Protein AF-A0A964A9E4-F1 (afdb_monomer_lite)

Foldseek 3Di:
DDDVLVVVLVQQLVVLVVVPADSVQWDWDWAQFFPRWIKIKIARNPDDQQGRIAIWTQDPVGDTEAPRDDHHLLNVCVVVVCLPVPDDLVRSVRNCCCRYRSVRFAFDPDDWDWDQDPQSKIKIWGWTQDPPV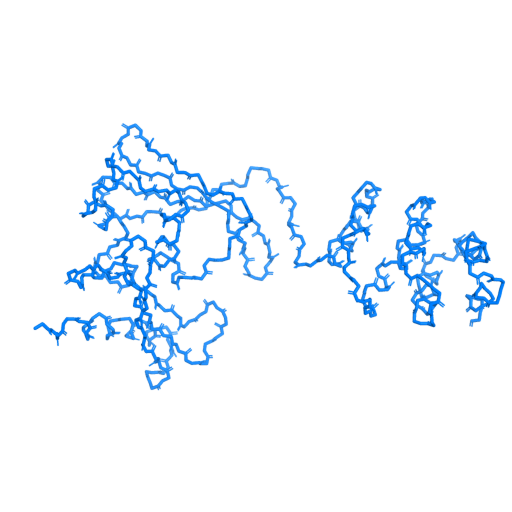RDTWIKIWIRHPDDHIDIDTDPPPPCPDRDAPALLSQLVVCLVVVDPVSNVVSLVRHDDDDDLSSLLSLLLQLQDPDPVSNLSSDVSNDQDPSNLVSNLVNCVVVVVSLVVSLVSCCVPPNNVSSVSSVD

Sequence (263 aa):
MGTDGGAHSQRLVASVVADGFDASTVETSEAPGPLDLRTLRAAARDAYPGTGVRTALLDASGVAYGTRVDRDLADLARARGWLQSPPAATDLLAAANVALFDGMLALAEDAPQLRQTSDGALELRFVRVAFPSGAREPMEVRIGTMGRAEVRKLPAEGPGEPTPIDATTGLMRALDGGQAAEIARALGSVPRPFGARELAAFARAAVLPNEDIATTALVTMGGSLEAISALREALDSAPARRGEVSGWVAELYGDAVAAALRG

Radius of gyration: 26.55 Å; chains: 1; bounding box: 69×33×71 Å

Structure (mmCIF, N/CA/C/O backbone):
data_AF-A0A964A9E4-F1
#
_entry.id   AF-A0A964A9E4-F1
#
loop_
_atom_site.group_PDB
_atom_site.id
_atom_site.type_symbol
_atom_site.label_atom_id
_atom_site.label_alt_id
_atom_site.label_comp_id
_atom_site.label_asym_id
_atom_site.label_entity_id
_atom_site.label_seq_id
_atom_site.pdbx_PDB_ins_code
_atom_site.Cartn_x
_atom_site.Cartn_y
_atom_site.Cartn_z
_atom_site.occupancy
_atom_site.B_iso_or_equiv
_atom_site.auth_seq_id
_atom_site.auth_comp_id
_atom_site.auth_asym_id
_atom_site.auth_atom_id
_atom_site.pdbx_PDB_model_num
ATOM 1 N N . MET A 1 1 ? -11.107 6.933 36.854 1.00 49.72 1 MET A N 1
ATOM 2 C CA . MET A 1 1 ? -10.951 6.769 35.393 1.00 49.72 1 MET A CA 1
ATOM 3 C C . MET A 1 1 ? -9.679 5.968 35.164 1.00 49.72 1 MET A C 1
ATOM 5 O O . MET A 1 1 ? -8.625 6.501 35.473 1.00 49.72 1 MET A O 1
ATOM 9 N N . GLY A 1 2 ? -9.757 4.700 34.742 1.00 50.59 2 GLY A N 1
ATOM 10 C CA . GLY A 1 2 ? -8.544 3.918 34.442 1.00 50.59 2 GLY A CA 1
ATOM 11 C C . GLY A 1 2 ? -8.623 2.403 34.653 1.00 50.59 2 GLY A C 1
ATOM 12 O O . GLY A 1 2 ? -7.757 1.866 35.331 1.00 50.59 2 GLY A O 1
ATOM 13 N N . THR A 1 3 ? -9.620 1.706 34.094 1.00 54.72 3 THR A N 1
ATOM 14 C CA . THR A 1 3 ? -9.655 0.223 34.134 1.00 54.72 3 THR A CA 1
ATOM 15 C C . THR A 1 3 ? -10.017 -0.447 32.806 1.00 54.72 3 THR A C 1
ATOM 17 O O . THR A 1 3 ? -9.550 -1.555 32.558 1.00 54.72 3 THR A O 1
ATOM 20 N N . ASP A 1 4 ? -10.754 0.212 31.907 1.00 64.62 4 ASP A N 1
ATOM 21 C CA . ASP A 1 4 ? -11.297 -0.479 30.720 1.00 64.62 4 ASP A CA 1
ATOM 22 C C . ASP A 1 4 ? -10.283 -0.667 29.582 1.00 64.62 4 ASP A C 1
ATOM 24 O O . ASP A 1 4 ? -10.371 -1.641 28.832 1.00 64.62 4 ASP A O 1
ATOM 28 N N . GLY A 1 5 ? -9.248 0.181 29.505 1.00 71.88 5 GLY A N 1
ATOM 29 C CA . GLY A 1 5 ? -8.166 0.023 28.521 1.00 71.88 5 GLY A CA 1
ATOM 30 C C . GLY A 1 5 ? -7.462 -1.336 28.628 1.00 71.88 5 GLY A C 1
ATOM 31 O O . GLY A 1 5 ? -7.129 -1.949 27.617 1.00 71.88 5 GLY A O 1
ATOM 32 N N . GLY A 1 6 ? -7.337 -1.880 29.846 1.00 86.31 6 GLY A N 1
ATOM 33 C CA . GLY A 1 6 ? -6.731 -3.194 30.070 1.00 86.31 6 GLY A CA 1
ATOM 34 C C . GLY A 1 6 ? -7.517 -4.342 29.429 1.00 86.31 6 GLY A C 1
ATOM 35 O O . GLY A 1 6 ? -6.917 -5.248 28.853 1.00 86.31 6 GLY A O 1
ATOM 36 N N . ALA A 1 7 ? -8.852 -4.290 29.465 1.00 90.75 7 ALA A N 1
ATOM 37 C CA . ALA A 1 7 ? -9.703 -5.353 28.929 1.00 90.75 7 ALA A CA 1
ATOM 38 C C . ALA A 1 7 ? -9.685 -5.408 27.392 1.00 90.75 7 ALA A C 1
ATOM 40 O O . ALA A 1 7 ? -9.791 -6.486 26.801 1.00 90.75 7 ALA A O 1
ATOM 41 N N . HIS A 1 8 ? -9.554 -4.257 26.726 1.00 92.38 8 HIS A N 1
ATOM 42 C CA . HIS A 1 8 ? -9.410 -4.200 25.270 1.00 92.38 8 HIS A CA 1
ATOM 43 C C . HIS A 1 8 ? -8.028 -4.686 24.826 1.00 92.38 8 HIS A C 1
ATOM 45 O O . HIS A 1 8 ? -7.938 -5.516 23.919 1.00 92.38 8 HIS A O 1
ATOM 51 N N . SER A 1 9 ? -6.968 -4.269 25.524 1.00 91.44 9 SER A N 1
ATOM 52 C CA . SER A 1 9 ? -5.600 -4.738 25.273 1.00 91.44 9 SER A CA 1
ATOM 53 C C . SER A 1 9 ? -5.479 -6.253 25.427 1.00 91.44 9 SER A C 1
ATOM 55 O O . SER A 1 9 ? -4.958 -6.919 24.536 1.00 91.44 9 SER A O 1
ATOM 57 N N . GLN A 1 10 ? -6.040 -6.824 26.498 1.00 93.56 10 GLN A N 1
ATOM 58 C CA . GLN A 1 10 ? -6.043 -8.274 26.718 1.00 93.56 10 GLN A CA 1
ATOM 59 C C . GLN A 1 10 ? -6.753 -9.043 25.600 1.00 93.56 10 GLN A C 1
ATOM 61 O O . GLN A 1 10 ? -6.287 -10.110 25.209 1.00 93.56 10 GLN A O 1
ATOM 66 N N . ARG A 1 11 ? -7.848 -8.507 25.047 1.00 94.25 11 ARG A N 1
ATOM 67 C CA . ARG A 1 11 ? -8.553 -9.136 23.920 1.00 94.25 11 ARG A CA 1
ATOM 68 C C . ARG A 1 11 ? -7.734 -9.128 22.635 1.00 94.25 11 ARG A C 1
ATOM 70 O O . ARG A 1 11 ? -7.686 -10.148 21.951 1.00 94.25 11 ARG A O 1
ATOM 77 N N . LEU A 1 12 ? -7.060 -8.021 22.321 1.00 93.94 12 LEU A N 1
ATOM 78 C CA . LEU A 1 12 ? -6.175 -7.978 21.155 1.00 93.94 12 LEU A CA 1
ATOM 79 C C . LEU A 1 12 ? -4.990 -8.934 21.319 1.00 93.94 12 LEU A C 1
ATOM 81 O O . LEU A 1 12 ? -4.696 -9.684 20.392 1.00 93.94 12 LEU A O 1
ATOM 85 N N . VAL A 1 13 ? -4.371 -8.972 22.504 1.00 95.56 13 VAL A N 1
ATOM 86 C CA . VAL A 1 13 ? -3.307 -9.939 22.824 1.00 95.56 13 VAL A CA 1
ATOM 87 C C . VAL A 1 13 ? -3.815 -11.369 22.660 1.00 95.56 13 VAL A C 1
ATOM 89 O O . VAL A 1 13 ? -3.185 -12.157 21.963 1.00 95.56 13 VAL A O 1
ATOM 92 N N . ALA A 1 14 ? -4.981 -11.696 23.223 1.00 95.38 14 ALA A N 1
ATOM 93 C CA . ALA A 1 14 ? -5.581 -13.019 23.083 1.00 95.38 14 ALA A CA 1
ATOM 94 C C . ALA A 1 14 ? -5.840 -13.385 21.612 1.00 95.38 14 ALA A C 1
ATOM 96 O O . ALA A 1 14 ? -5.638 -14.536 21.235 1.00 95.38 14 ALA A O 1
ATOM 97 N N . SER A 1 15 ? -6.225 -12.421 20.766 1.00 93.44 15 SER A N 1
ATOM 98 C CA . SER A 1 15 ? -6.371 -12.667 19.329 1.00 93.44 15 SER A CA 1
ATOM 99 C C . SER A 1 15 ? -5.033 -12.951 18.650 1.00 93.44 15 SER A C 1
ATOM 101 O O . SER A 1 15 ? -4.994 -13.858 17.831 1.00 93.44 15 SER A O 1
ATOM 103 N N . VAL A 1 16 ? -3.962 -12.214 18.971 1.00 94.00 16 VAL A N 1
ATOM 104 C CA . VAL A 1 16 ? -2.618 -12.479 18.421 1.00 94.00 16 VAL A CA 1
ATOM 105 C C . VAL A 1 16 ? -2.126 -13.861 18.864 1.00 94.00 16 VAL A C 1
ATOM 107 O O . VAL A 1 16 ? -1.619 -14.629 18.055 1.00 94.00 16 VAL A O 1
ATOM 110 N N . VAL A 1 17 ? -2.342 -14.227 20.128 1.00 95.56 17 VAL A N 1
ATOM 111 C CA . VAL A 1 17 ? -1.983 -15.552 20.659 1.00 95.56 17 VAL A CA 1
ATOM 112 C C . VAL A 1 17 ? -2.781 -16.668 19.983 1.00 95.56 17 VAL A C 1
ATOM 114 O O . VAL A 1 17 ? -2.223 -17.713 19.653 1.00 95.56 17 VAL A O 1
ATOM 117 N N . ALA A 1 18 ? -4.070 -16.446 19.711 1.00 94.38 18 ALA A N 1
ATOM 118 C CA . ALA A 1 18 ? -4.905 -17.402 18.984 1.00 94.38 18 ALA A CA 1
ATOM 119 C C . ALA A 1 18 ? -4.414 -17.664 17.547 1.00 94.38 18 ALA A C 1
ATOM 121 O O . ALA A 1 18 ? -4.704 -18.725 16.997 1.00 94.38 18 ALA A O 1
ATOM 122 N N . ASP A 1 19 ? -3.641 -16.743 16.961 1.00 92.19 19 ASP A N 1
ATOM 123 C CA . ASP A 1 19 ? -2.992 -16.922 15.657 1.00 92.19 19 ASP A CA 1
ATOM 124 C C . ASP A 1 19 ? -1.655 -17.694 15.743 1.00 92.19 19 ASP A C 1
ATOM 126 O O . ASP A 1 19 ? -0.969 -17.851 14.734 1.00 92.19 19 ASP A O 1
ATOM 130 N N . GLY A 1 20 ? -1.284 -18.198 16.928 1.00 94.69 20 GLY A N 1
ATOM 131 C CA . GLY A 1 20 ? -0.126 -19.073 17.145 1.00 94.69 20 GLY A CA 1
ATOM 132 C C . GLY A 1 20 ? 1.129 -18.382 17.685 1.00 94.69 20 GLY A C 1
ATOM 133 O O . GLY A 1 20 ? 2.179 -19.016 17.764 1.00 94.69 20 GLY A O 1
ATOM 134 N N . PHE A 1 21 ? 1.042 -17.105 18.062 1.00 95.62 21 PHE A N 1
ATOM 135 C CA . PHE A 1 21 ? 2.164 -16.366 18.646 1.00 95.62 21 PHE A CA 1
ATOM 136 C C . PHE A 1 21 ? 2.261 -16.580 20.164 1.00 95.62 21 PHE A C 1
ATOM 138 O O . PHE A 1 21 ? 1.254 -16.717 20.859 1.00 95.62 21 PHE A O 1
ATOM 145 N N . ASP A 1 22 ? 3.483 -16.569 20.697 1.00 94.88 22 ASP A N 1
ATOM 146 C CA . ASP A 1 22 ? 3.724 -16.663 22.139 1.00 94.88 22 ASP A CA 1
ATOM 147 C C . ASP A 1 22 ? 3.302 -15.357 22.830 1.00 94.88 22 ASP A C 1
ATOM 149 O O . ASP A 1 22 ? 3.764 -14.274 22.464 1.00 94.88 22 ASP A O 1
ATOM 153 N N . ALA A 1 23 ? 2.451 -15.456 23.855 1.00 95.06 23 ALA A N 1
ATOM 154 C CA . ALA A 1 23 ? 1.950 -14.313 24.619 1.00 95.06 23 ALA A CA 1
ATOM 155 C C . ALA A 1 23 ? 3.068 -13.427 25.193 1.00 95.06 23 ALA A C 1
ATOM 157 O O . ALA A 1 23 ? 2.904 -12.212 25.267 1.00 95.06 23 ALA A O 1
ATOM 158 N N . SER A 1 24 ? 4.211 -14.013 25.563 1.00 95.50 24 SER A N 1
ATOM 159 C CA . SER A 1 24 ? 5.371 -13.284 26.094 1.00 95.50 24 SER A CA 1
ATOM 160 C C . SER A 1 24 ? 6.070 -12.397 25.056 1.00 95.50 24 SER A C 1
ATOM 162 O O . SER A 1 24 ? 6.842 -11.512 25.424 1.00 95.50 24 SER A O 1
ATOM 164 N N . THR A 1 25 ? 5.779 -12.605 23.769 1.00 96.06 25 THR A N 1
ATOM 165 C CA . THR A 1 25 ? 6.337 -11.834 22.646 1.00 96.06 25 THR A CA 1
ATOM 166 C C . THR A 1 25 ? 5.395 -10.743 22.140 1.00 96.06 25 THR A C 1
ATOM 168 O O . THR A 1 25 ? 5.781 -9.970 21.260 1.00 96.06 25 THR A O 1
ATOM 171 N N . VAL A 1 26 ? 4.165 -10.674 22.663 1.00 96.69 26 VAL A N 1
ATOM 172 C CA . VAL A 1 26 ? 3.155 -9.705 22.227 1.00 96.69 26 VAL A CA 1
ATOM 173 C C . VAL A 1 26 ? 3.259 -8.429 23.051 1.00 96.69 26 VAL A C 1
ATOM 175 O O . VAL A 1 26 ? 3.082 -8.431 24.267 1.00 96.69 26 VAL A O 1
ATOM 178 N N . GLU A 1 27 ? 3.487 -7.316 22.368 1.00 96.75 27 GLU A N 1
ATOM 179 C CA . GLU A 1 27 ? 3.528 -5.982 22.954 1.00 96.75 27 GLU A CA 1
ATOM 180 C C . GLU A 1 27 ? 2.256 -5.212 22.612 1.00 96.75 27 GLU A C 1
ATOM 182 O O . GLU A 1 27 ? 1.728 -5.318 21.502 1.00 96.75 27 GLU A O 1
ATOM 187 N N . THR A 1 28 ? 1.773 -4.404 23.557 1.00 96.75 28 THR A N 1
ATOM 188 C CA . THR A 1 28 ? 0.636 -3.507 23.334 1.00 96.75 28 THR A CA 1
ATOM 189 C C . THR A 1 28 ? 1.062 -2.054 23.382 1.00 96.75 28 THR A C 1
ATOM 191 O O . THR A 1 28 ? 1.823 -1.662 24.267 1.00 96.75 28 THR A O 1
ATOM 194 N N . SER A 1 29 ? 0.520 -1.237 22.489 1.00 96.62 29 SER A N 1
ATOM 195 C CA . SER A 1 29 ? 0.735 0.207 22.488 1.00 96.62 29 SER A CA 1
ATOM 196 C C . SER A 1 29 ? -0.537 0.967 22.133 1.00 96.62 29 SER A C 1
ATOM 198 O O . SER A 1 29 ? -1.411 0.463 21.427 1.00 96.62 29 SER A O 1
ATOM 200 N N . GLU A 1 30 ? -0.630 2.196 22.635 1.00 96.81 30 GLU A N 1
ATOM 201 C CA . GLU A 1 30 ? -1.658 3.163 22.259 1.00 96.81 30 GLU A CA 1
ATOM 202 C C . GLU A 1 30 ? -1.001 4.396 21.637 1.00 96.81 30 GLU A C 1
ATOM 204 O O . GLU A 1 30 ? 0.024 4.874 22.126 1.00 96.81 30 GLU A O 1
ATOM 209 N N . ALA A 1 31 ? -1.594 4.927 20.571 1.00 97.12 31 ALA A N 1
ATOM 210 C CA . ALA A 1 31 ? -1.117 6.125 19.884 1.00 97.12 31 ALA A CA 1
ATOM 211 C C . ALA A 1 31 ? -2.292 6.975 19.371 1.00 97.12 31 ALA A C 1
ATOM 213 O O . ALA A 1 31 ? -3.404 6.456 19.249 1.00 97.12 31 ALA A O 1
ATOM 214 N N . PRO A 1 32 ? -2.088 8.264 19.044 1.00 98.06 32 PRO A N 1
ATOM 215 C CA . PRO A 1 32 ? -3.070 9.035 18.285 1.00 98.06 32 PRO A CA 1
ATOM 216 C C . PRO A 1 32 ? -3.442 8.331 16.970 1.00 98.06 32 PRO A C 1
ATOM 218 O O . PRO A 1 32 ? -2.584 7.764 16.294 1.00 98.06 32 PRO A O 1
ATOM 221 N N . GLY A 1 33 ? -4.727 8.353 16.629 1.00 97.06 33 GLY A N 1
ATOM 222 C CA . GLY A 1 33 ? -5.302 7.744 15.434 1.00 97.06 33 GLY A CA 1
ATOM 223 C C . GLY A 1 33 ? -6.084 8.755 14.582 1.00 97.06 33 GLY A C 1
ATOM 224 O O . GLY A 1 33 ? -6.102 9.949 14.885 1.00 97.06 33 GLY A O 1
ATOM 225 N N . PRO A 1 34 ? -6.723 8.298 13.494 1.00 97.25 34 PRO A N 1
ATOM 226 C CA . PRO A 1 34 ? -7.517 9.157 12.617 1.00 97.25 34 PRO A CA 1
ATOM 227 C C . PRO A 1 34 ? -8.790 9.661 13.311 1.00 97.25 34 PRO A C 1
ATOM 229 O O . PRO A 1 34 ? -9.295 9.015 14.226 1.00 97.25 34 PRO A O 1
ATOM 232 N N . LEU A 1 35 ? -9.355 10.773 12.827 1.00 97.25 35 LEU A N 1
ATOM 233 C CA . LEU A 1 35 ? -10.682 11.273 13.232 1.00 97.25 35 LEU A CA 1
ATOM 234 C C . LEU A 1 35 ? -10.838 11.495 14.750 1.00 97.25 35 LEU A C 1
ATOM 236 O O . LEU A 1 35 ? -11.887 11.183 15.325 1.00 97.25 35 LEU A O 1
ATOM 240 N N . ASP A 1 36 ? -9.786 12.025 15.383 1.00 97.12 36 ASP A N 1
ATOM 241 C CA . ASP A 1 36 ? -9.676 12.271 16.831 1.00 97.12 36 ASP A CA 1
ATOM 242 C C . ASP A 1 36 ? -9.846 11.010 17.695 1.00 97.12 36 ASP A C 1
ATOM 244 O O . ASP A 1 36 ? -10.316 11.063 18.834 1.00 97.12 36 ASP A O 1
ATOM 248 N N . LEU A 1 37 ? -9.487 9.850 17.144 1.00 97.88 37 LEU A N 1
ATOM 249 C CA . LEU A 1 37 ? -9.477 8.572 17.848 1.00 97.88 37 LEU A CA 1
ATOM 250 C C . LEU A 1 37 ? -8.067 8.262 18.351 1.00 97.88 37 LEU A C 1
ATOM 252 O O . LEU A 1 37 ? -7.086 8.911 17.989 1.00 97.88 37 LEU A O 1
ATOM 256 N N . ARG A 1 38 ? -7.951 7.225 19.174 1.00 97.75 38 ARG A N 1
ATOM 257 C CA . ARG A 1 38 ? -6.669 6.578 19.469 1.00 97.75 38 ARG A CA 1
ATOM 258 C C . ARG A 1 38 ? -6.621 5.219 18.787 1.00 97.75 38 ARG A C 1
ATOM 260 O O . ARG A 1 38 ? -7.649 4.571 18.627 1.00 97.75 38 ARG A O 1
ATOM 267 N N . THR A 1 39 ? -5.436 4.770 18.417 1.00 98.00 39 THR A N 1
ATOM 268 C CA . THR A 1 39 ? -5.193 3.418 17.918 1.00 98.00 39 THR A CA 1
ATOM 269 C C . THR A 1 39 ? -4.619 2.585 19.048 1.00 98.00 39 THR A C 1
ATOM 271 O O . THR A 1 39 ? -3.564 2.924 19.580 1.00 98.00 39 THR A O 1
ATOM 274 N N . LEU A 1 40 ? -5.293 1.493 19.390 1.00 97.50 40 LEU A N 1
ATOM 275 C CA . LEU A 1 40 ? -4.761 0.438 20.240 1.00 97.50 40 LEU A CA 1
ATOM 276 C C . LEU A 1 40 ? -4.193 -0.664 19.345 1.00 97.50 40 LEU A C 1
ATOM 278 O O . LEU A 1 40 ? -4.875 -1.144 18.439 1.00 97.50 40 LEU A O 1
ATOM 282 N N . ARG A 1 41 ? -2.951 -1.070 19.594 1.00 97.19 41 ARG A N 1
ATOM 283 C CA . ARG A 1 41 ? -2.234 -2.082 18.816 1.00 97.19 41 ARG A CA 1
ATOM 284 C C . ARG A 1 41 ? -1.721 -3.180 19.734 1.00 97.19 41 ARG A C 1
ATOM 286 O O . ARG A 1 41 ? -1.155 -2.876 20.776 1.00 97.19 41 ARG A O 1
ATOM 293 N N . ALA A 1 42 ? -1.863 -4.431 19.310 1.00 97.38 42 ALA A N 1
ATOM 294 C CA . ALA A 1 42 ? -1.115 -5.572 19.829 1.00 97.38 42 ALA A CA 1
ATOM 295 C C . ALA A 1 42 ? -0.257 -6.151 18.697 1.00 97.38 42 ALA A C 1
ATOM 297 O O . ALA A 1 42 ? -0.767 -6.372 17.598 1.00 97.38 42 ALA A O 1
ATOM 298 N N . ALA A 1 43 ? 1.035 -6.365 18.933 1.00 96.81 43 ALA A N 1
ATOM 299 C CA . ALA A 1 43 ? 1.964 -6.861 17.922 1.00 96.81 43 ALA A CA 1
ATOM 300 C C . ALA A 1 43 ? 2.955 -7.867 18.516 1.00 96.81 43 ALA A C 1
ATOM 302 O O . ALA A 1 43 ? 3.581 -7.580 19.533 1.00 96.81 43 ALA A O 1
ATOM 303 N N . ALA A 1 44 ? 3.117 -9.023 17.875 1.00 97.25 44 ALA A N 1
ATOM 304 C CA . ALA A 1 44 ? 4.180 -9.967 18.207 1.00 97.25 44 ALA A CA 1
ATOM 305 C C . ALA A 1 44 ? 5.522 -9.475 17.638 1.00 97.25 44 ALA A C 1
ATOM 307 O O . ALA A 1 44 ? 5.610 -9.148 16.452 1.00 97.25 44 ALA A O 1
ATOM 308 N N . ARG A 1 45 ? 6.563 -9.418 18.481 1.00 93.12 45 ARG A N 1
ATOM 309 C CA . ARG A 1 45 ? 7.875 -8.827 18.150 1.00 93.12 45 ARG A CA 1
ATOM 310 C C . ARG A 1 45 ? 8.535 -9.449 16.913 1.00 93.12 45 ARG A C 1
ATOM 312 O O . ARG A 1 45 ? 9.124 -8.727 16.116 1.00 93.12 45 ARG A O 1
ATOM 319 N N . ASP A 1 46 ? 8.378 -10.759 16.740 1.00 88.56 46 ASP A N 1
ATOM 320 C CA . ASP A 1 46 ? 9.045 -11.540 15.691 1.00 88.56 46 ASP A CA 1
ATOM 321 C C . ASP A 1 46 ? 8.095 -11.947 14.549 1.00 88.56 46 ASP A C 1
ATOM 323 O O . ASP A 1 46 ? 8.362 -12.889 13.800 1.00 88.56 46 ASP A O 1
ATOM 327 N N . ALA A 1 47 ? 6.952 -11.268 14.413 1.00 89.06 47 ALA A N 1
ATOM 328 C CA . ALA A 1 47 ? 5.998 -11.577 13.357 1.00 89.06 47 ALA A CA 1
ATOM 329 C C . ALA A 1 47 ? 6.529 -11.205 11.967 1.00 89.06 47 ALA A C 1
ATOM 331 O O . ALA A 1 47 ? 7.087 -10.128 11.749 1.00 89.06 47 ALA A O 1
ATOM 332 N N . TYR A 1 48 ? 6.288 -12.084 10.992 1.00 84.38 48 TYR A N 1
ATOM 333 C CA . TYR A 1 48 ? 6.558 -11.786 9.589 1.00 84.38 48 TYR A CA 1
ATOM 334 C C . TYR A 1 48 ? 5.703 -10.588 9.127 1.00 84.38 48 TYR A C 1
ATOM 336 O O . TYR A 1 48 ? 4.543 -10.486 9.551 1.00 84.38 48 TYR A O 1
ATOM 344 N N . PRO A 1 49 ? 6.206 -9.697 8.247 1.00 79.44 49 PRO A N 1
ATOM 345 C CA . PRO A 1 49 ? 5.427 -8.578 7.722 1.00 79.44 49 PRO A CA 1
ATOM 346 C C . PRO A 1 49 ? 4.042 -9.001 7.213 1.00 79.44 49 PRO A C 1
ATOM 348 O O . PRO A 1 49 ? 3.909 -9.928 6.419 1.00 79.44 49 PRO A O 1
ATOM 351 N N . GLY A 1 50 ? 2.996 -8.320 7.684 1.00 80.62 50 GLY A N 1
ATOM 352 C CA . GLY A 1 50 ? 1.605 -8.669 7.365 1.00 80.62 50 GLY A CA 1
ATOM 353 C C . GLY A 1 50 ? 0.964 -9.696 8.307 1.00 80.62 50 GLY A C 1
ATOM 354 O O . GLY A 1 50 ? -0.200 -10.037 8.117 1.00 80.62 50 GLY A O 1
ATOM 355 N N . THR A 1 51 ? 1.681 -10.174 9.329 1.00 88.12 51 THR A N 1
ATOM 356 C CA . THR A 1 51 ? 1.173 -11.127 10.332 1.00 88.12 51 THR A CA 1
ATOM 357 C C . THR A 1 51 ? 1.383 -10.613 11.758 1.00 88.12 51 THR A C 1
ATOM 359 O O . THR A 1 51 ? 2.099 -9.638 11.969 1.00 88.12 51 THR A O 1
ATOM 362 N N . GLY A 1 52 ? 0.726 -11.245 12.739 1.00 93.62 52 GLY A N 1
ATOM 363 C CA . GLY A 1 52 ? 0.977 -11.018 14.170 1.00 93.62 52 GLY A CA 1
ATOM 364 C C . GLY A 1 52 ? 0.687 -9.608 14.689 1.00 93.62 52 GLY A C 1
ATOM 365 O O . GLY A 1 52 ? 1.167 -9.253 15.760 1.00 93.62 52 GLY A O 1
ATOM 366 N N . VAL A 1 53 ? -0.088 -8.806 13.954 1.00 96.19 53 VAL A N 1
ATOM 367 C CA . VAL A 1 53 ? -0.533 -7.470 14.367 1.00 96.19 53 VAL A CA 1
ATOM 368 C C . VAL A 1 53 ? -2.052 -7.445 14.410 1.00 96.19 53 VAL A C 1
ATOM 370 O O . VAL A 1 53 ? -2.705 -7.892 13.471 1.00 96.19 53 VAL A O 1
ATOM 373 N N . ARG A 1 54 ? -2.608 -6.900 15.491 1.00 97.06 54 ARG A N 1
ATOM 374 C CA . ARG A 1 54 ? -4.034 -6.601 15.635 1.00 97.06 54 ARG A CA 1
ATOM 375 C C . ARG A 1 54 ? -4.208 -5.168 16.086 1.00 97.06 54 ARG A C 1
ATOM 377 O O . ARG A 1 54 ? -3.455 -4.702 16.946 1.00 97.06 54 ARG A O 1
ATOM 384 N N . THR A 1 55 ? -5.196 -4.475 15.536 1.00 97.75 55 THR A N 1
ATOM 385 C CA . THR A 1 55 ? -5.503 -3.112 15.974 1.00 97.75 55 THR A CA 1
ATOM 386 C C . THR A 1 55 ? -6.989 -2.892 16.223 1.00 97.75 55 THR A C 1
ATOM 388 O O . THR A 1 55 ? -7.855 -3.654 15.793 1.00 97.75 55 THR A O 1
ATOM 391 N N . ALA A 1 56 ? -7.275 -1.851 16.995 1.00 98.06 56 ALA A N 1
ATOM 392 C CA . ALA A 1 56 ? -8.607 -1.319 17.210 1.00 98.06 56 ALA A CA 1
ATOM 393 C C . ALA A 1 56 ? -8.529 0.205 17.341 1.00 98.06 56 ALA A C 1
ATOM 395 O O . ALA A 1 56 ? -7.512 0.758 17.767 1.00 98.06 56 ALA A O 1
ATOM 396 N N . LEU A 1 57 ? -9.621 0.885 17.010 1.00 98.31 57 LEU A N 1
ATOM 397 C CA . LEU A 1 57 ? -9.803 2.304 17.297 1.00 98.31 57 LEU A CA 1
ATOM 398 C C . LEU A 1 57 ? -10.462 2.464 18.665 1.00 98.31 57 LEU A C 1
ATOM 400 O O . LEU A 1 57 ? -11.413 1.753 18.966 1.00 98.31 57 LEU A O 1
ATOM 404 N N . LEU A 1 58 ? -9.992 3.410 19.471 1.00 97.62 58 LEU A N 1
ATOM 405 C CA . LEU A 1 58 ? -10.588 3.810 20.741 1.00 97.62 58 LEU A CA 1
ATOM 406 C C . LEU A 1 58 ? -11.166 5.218 20.610 1.00 97.62 58 LEU A C 1
ATOM 408 O O . LEU A 1 58 ? -10.461 6.142 20.195 1.00 97.62 58 LEU A O 1
ATOM 412 N N . ASP A 1 59 ? -12.419 5.403 21.015 1.00 96.94 59 ASP A N 1
ATOM 413 C CA . ASP A 1 59 ? -12.987 6.744 21.148 1.00 96.94 59 ASP A CA 1
ATOM 414 C C . ASP A 1 59 ? -12.586 7.425 22.475 1.00 96.94 59 ASP A C 1
ATOM 416 O O . ASP A 1 59 ? -11.873 6.867 23.321 1.00 96.94 59 ASP A O 1
ATOM 420 N N . ALA A 1 60 ? -13.037 8.669 22.661 1.00 94.94 60 ALA A N 1
ATOM 421 C CA . ALA A 1 60 ? -12.765 9.455 23.866 1.00 94.94 60 ALA A CA 1
ATOM 422 C C . ALA A 1 60 ? -13.361 8.836 25.146 1.00 94.94 60 ALA A C 1
ATOM 424 O O . ALA A 1 60 ? -12.861 9.098 26.238 1.00 94.94 60 ALA A O 1
ATOM 425 N N . SER A 1 61 ? -14.401 8.003 25.021 1.00 94.31 61 SER A N 1
ATOM 426 C CA . SER A 1 61 ? -15.001 7.268 26.141 1.00 94.31 61 SER A CA 1
ATOM 427 C C . SER A 1 61 ? -14.297 5.939 26.437 1.00 94.31 61 SER A C 1
ATOM 429 O O . SER A 1 61 ? -14.589 5.307 27.449 1.00 94.31 61 SER A O 1
ATOM 431 N N . GLY A 1 62 ? -13.336 5.541 25.596 1.00 94.31 62 GLY A N 1
ATOM 432 C CA . GLY A 1 62 ? -12.564 4.310 25.739 1.00 94.31 62 GLY A CA 1
ATOM 433 C C . GLY A 1 62 ? -13.195 3.089 25.071 1.00 94.31 62 GLY A C 1
ATOM 434 O O . GLY A 1 62 ? -12.673 1.992 25.240 1.00 94.31 62 GLY A O 1
ATOM 435 N N . VAL A 1 63 ? -14.276 3.253 24.302 1.00 96.12 63 VAL A N 1
ATOM 436 C CA . VAL A 1 63 ? -14.894 2.141 23.569 1.00 96.12 63 VAL A CA 1
ATOM 437 C C . VAL A 1 63 ? -14.017 1.759 22.380 1.00 96.12 63 VAL A C 1
ATOM 439 O O . VAL A 1 63 ? -13.595 2.630 21.618 1.00 96.12 63 VAL A O 1
ATOM 442 N N . ALA A 1 64 ? -13.775 0.456 22.218 1.00 97.06 64 ALA A N 1
ATOM 443 C CA . ALA A 1 64 ? -12.985 -0.101 21.126 1.00 97.06 64 ALA A CA 1
ATOM 444 C C . ALA A 1 64 ? -13.828 -0.532 19.917 1.00 97.06 64 ALA A C 1
ATOM 446 O O . ALA A 1 64 ? -14.868 -1.172 20.085 1.00 97.06 64 ALA A O 1
ATOM 447 N N . TYR A 1 65 ? -13.317 -0.261 18.714 1.00 98.19 65 TYR A N 1
ATOM 448 C CA . TYR A 1 65 ? -13.925 -0.598 17.428 1.00 98.19 65 TYR A CA 1
ATOM 449 C C . TYR A 1 65 ? -12.911 -1.301 16.511 1.00 98.19 65 TYR A C 1
ATOM 451 O O . TYR A 1 65 ? -11.820 -0.780 16.273 1.00 98.19 65 TYR A O 1
ATOM 459 N N . GLY A 1 66 ? -13.257 -2.473 15.981 1.00 96.81 66 GLY A N 1
ATOM 460 C CA . GLY A 1 66 ? -12.397 -3.269 15.102 1.00 96.81 66 GLY A CA 1
ATOM 461 C C . GLY A 1 66 ? -12.88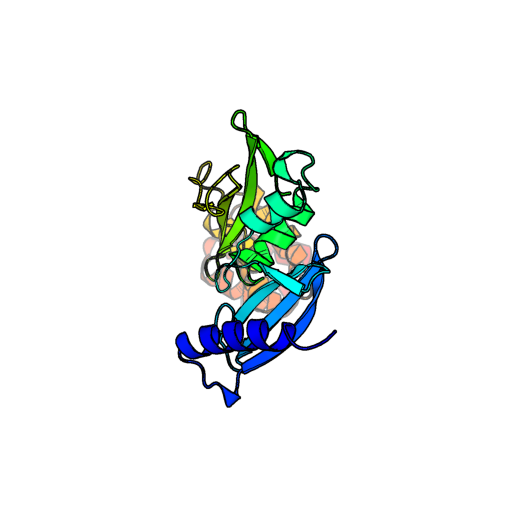1 -4.712 14.940 1.00 96.81 66 GLY A C 1
ATOM 462 O O . GLY A 1 66 ? -13.763 -5.172 15.657 1.00 96.81 66 GLY A O 1
ATOM 463 N N . THR A 1 67 ? -12.290 -5.462 14.009 1.00 94.69 67 THR A N 1
ATOM 464 C CA . THR A 1 67 ? -12.744 -6.834 13.674 1.00 94.69 67 THR A CA 1
ATOM 465 C C . THR A 1 67 ? -12.583 -7.861 14.801 1.00 94.69 67 THR A C 1
ATOM 467 O O . THR A 1 67 ? -13.219 -8.915 14.763 1.00 94.69 67 THR A O 1
ATOM 470 N N . ARG A 1 68 ? -11.736 -7.578 15.800 1.00 92.00 68 ARG A N 1
ATOM 471 C CA . ARG A 1 68 ? -11.421 -8.475 16.929 1.00 92.00 68 ARG A CA 1
ATOM 472 C C . ARG A 1 68 ? -11.955 -7.992 18.279 1.00 92.00 68 ARG A C 1
ATOM 474 O O . ARG A 1 68 ? -11.579 -8.531 19.317 1.00 92.00 68 ARG A O 1
ATOM 481 N N . VAL A 1 69 ? -12.812 -6.976 18.275 1.00 92.56 69 VAL A N 1
ATOM 482 C CA . VAL A 1 69 ? -13.493 -6.458 19.471 1.00 92.56 69 VAL A CA 1
ATOM 483 C C . VAL A 1 69 ? -15.011 -6.471 19.253 1.00 92.56 69 VAL A C 1
ATOM 485 O O . VAL A 1 69 ? -15.488 -6.908 18.207 1.00 92.56 69 VAL A O 1
ATOM 488 N N . ASP A 1 70 ? -15.788 -6.063 20.260 1.00 91.44 70 ASP A N 1
ATOM 489 C CA . ASP A 1 70 ? -17.248 -6.257 20.239 1.00 91.44 70 ASP A CA 1
ATOM 490 C C . ASP A 1 70 ? -17.963 -5.365 19.217 1.00 91.44 70 ASP A C 1
ATOM 492 O O . ASP A 1 70 ? -19.007 -5.753 18.690 1.00 91.44 70 ASP A O 1
ATOM 496 N N . ARG A 1 71 ? -17.412 -4.174 18.960 1.00 97.00 71 ARG A N 1
ATOM 497 C CA . ARG A 1 71 ? -17.957 -3.182 18.030 1.00 97.00 71 ARG A CA 1
ATOM 498 C C . ARG A 1 71 ? -17.062 -3.037 16.814 1.00 97.00 71 ARG A C 1
ATOM 500 O O . ARG A 1 71 ? -15.849 -3.187 16.921 1.00 97.00 71 ARG A O 1
ATOM 507 N N . ASP A 1 72 ? -17.635 -2.703 15.672 1.00 97.56 72 ASP A N 1
ATOM 508 C CA . ASP A 1 72 ? -16.890 -2.553 14.423 1.00 97.56 72 ASP A CA 1
ATOM 509 C C . ASP A 1 72 ? -16.889 -1.109 13.887 1.00 97.56 72 ASP A C 1
ATOM 511 O O . ASP A 1 72 ? -17.316 -0.161 14.550 1.00 97.56 72 ASP A O 1
ATOM 515 N N . LEU A 1 73 ? -16.382 -0.921 12.666 1.00 98.31 73 LEU A N 1
ATOM 516 C CA . LEU A 1 73 ? -16.359 0.389 12.016 1.00 98.31 73 LEU A CA 1
ATOM 517 C C . LEU A 1 73 ? -17.770 0.960 11.766 1.00 98.31 73 LEU A C 1
ATOM 519 O O . LEU A 1 73 ? -17.939 2.179 11.784 1.00 98.31 73 LEU A O 1
ATOM 523 N N . ALA A 1 74 ? -18.783 0.116 11.545 1.00 98.38 74 ALA A N 1
ATOM 524 C CA . ALA A 1 74 ? -20.155 0.570 11.341 1.00 98.38 74 ALA A CA 1
ATOM 525 C C . ALA A 1 74 ? -20.786 1.068 12.645 1.00 98.38 74 ALA A C 1
ATOM 527 O O . ALA A 1 74 ? -21.493 2.079 12.645 1.00 98.38 74 ALA A O 1
ATOM 528 N N . ASP A 1 75 ? -20.487 0.424 13.773 1.00 98.50 75 ASP A N 1
ATOM 529 C CA . ASP A 1 75 ? -20.863 0.931 15.095 1.00 98.50 75 ASP A CA 1
ATOM 530 C C . ASP A 1 75 ? -20.255 2.308 15.368 1.00 98.50 75 ASP A C 1
ATOM 532 O O . ASP A 1 75 ? -20.961 3.217 15.812 1.00 98.50 75 ASP A O 1
ATOM 536 N N . LEU A 1 76 ? -18.971 2.489 15.041 1.00 98.44 76 LEU A N 1
ATOM 537 C CA . LEU A 1 76 ? -18.289 3.776 15.169 1.00 98.44 76 LEU A CA 1
ATOM 538 C C . LEU A 1 76 ? -18.930 4.848 14.280 1.00 98.44 76 LEU A C 1
ATOM 540 O O . LEU A 1 76 ? -19.233 5.945 14.751 1.00 98.44 76 LEU A O 1
ATOM 544 N N . ALA A 1 77 ? -19.178 4.529 13.008 1.00 98.31 77 ALA A N 1
ATOM 545 C CA . ALA A 1 77 ? -19.786 5.454 12.058 1.00 98.31 77 ALA A CA 1
ATOM 546 C C . ALA A 1 77 ? -21.172 5.927 12.518 1.00 98.31 77 ALA A C 1
ATOM 548 O O . ALA A 1 77 ? -21.496 7.111 12.399 1.00 98.31 77 ALA A O 1
ATOM 549 N N . ARG A 1 78 ? -21.975 5.027 13.098 1.00 98.25 78 ARG A N 1
ATOM 550 C CA . ARG A 1 78 ? -23.281 5.364 13.681 1.00 98.25 78 ARG A CA 1
ATOM 551 C C . ARG A 1 78 ? -23.140 6.220 14.934 1.00 98.25 78 ARG A C 1
ATOM 553 O O . ARG A 1 78 ? -23.809 7.243 15.037 1.00 98.25 78 ARG A O 1
ATOM 560 N N . ALA A 1 79 ? -22.239 5.854 15.846 1.00 97.94 79 ALA A N 1
ATOM 561 C CA . ALA A 1 79 ? -21.985 6.618 17.068 1.00 97.94 79 ALA A CA 1
ATOM 562 C C . ALA A 1 79 ? -21.495 8.050 16.783 1.00 97.94 79 ALA A C 1
ATOM 564 O O . ALA A 1 79 ? -21.804 8.970 17.538 1.00 97.94 79 ALA A O 1
ATOM 565 N N . ARG A 1 80 ? -20.759 8.252 15.683 1.00 97.88 80 ARG A N 1
ATOM 566 C CA . ARG A 1 80 ? -20.221 9.557 15.265 1.00 97.88 80 ARG A CA 1
ATOM 567 C C . ARG A 1 80 ? -21.126 10.323 14.291 1.00 97.88 80 ARG A C 1
ATOM 569 O O . ARG A 1 80 ? -20.766 11.429 13.898 1.00 97.88 80 ARG A O 1
ATOM 576 N N . GLY A 1 81 ? -22.273 9.767 13.890 1.00 97.88 81 GLY A N 1
ATOM 577 C CA . GLY A 1 81 ? -23.189 10.405 12.934 1.00 97.88 81 GLY A CA 1
ATOM 578 C C . GLY A 1 81 ? -22.630 10.529 11.510 1.00 97.88 81 GLY A C 1
ATOM 579 O O . GLY A 1 81 ? -23.082 11.371 10.733 1.00 97.88 81 GLY A O 1
ATOM 580 N N . TRP A 1 82 ? -21.646 9.702 11.141 1.00 97.94 82 TRP A N 1
ATOM 581 C CA . TRP A 1 82 ? -20.998 9.760 9.825 1.00 97.94 82 TRP A CA 1
ATOM 582 C C . TRP A 1 82 ? -21.941 9.398 8.682 1.00 97.94 82 TRP A C 1
ATOM 584 O O . TRP A 1 82 ? -21.738 9.847 7.561 1.00 97.94 82 TRP A O 1
ATOM 594 N N . LEU A 1 83 ? -23.000 8.632 8.953 1.00 96.62 83 LEU A N 1
ATOM 595 C CA . LEU A 1 83 ? -24.026 8.338 7.952 1.00 96.62 83 LEU A CA 1
ATOM 596 C C . LEU A 1 83 ? -24.813 9.591 7.535 1.00 96.62 83 LEU A C 1
ATOM 598 O O . LEU A 1 83 ? -25.436 9.586 6.485 1.00 96.62 83 LEU A O 1
ATOM 602 N N . GLN A 1 84 ? -24.816 10.659 8.333 1.00 95.38 84 GLN A N 1
ATOM 603 C CA . GLN A 1 84 ? -25.485 11.923 8.006 1.00 95.38 84 GLN A CA 1
ATOM 604 C C . GLN A 1 84 ? -24.483 12.999 7.593 1.00 95.38 84 GLN A C 1
ATOM 606 O O . GLN A 1 84 ? -24.767 13.798 6.706 1.00 95.38 84 GLN A O 1
ATOM 611 N N . SER A 1 85 ? -23.315 13.010 8.232 1.00 96.81 85 SER A N 1
ATOM 612 C CA . SER A 1 85 ? -22.227 13.940 7.945 1.00 96.81 85 SER A CA 1
ATOM 613 C C . SER A 1 85 ? -20.927 13.155 7.767 1.00 96.81 85 SER A C 1
ATOM 615 O O . SER A 1 85 ? -20.160 13.024 8.728 1.00 96.81 85 SER A O 1
ATOM 617 N N . PRO A 1 86 ? -20.682 12.594 6.569 1.00 96.88 86 PRO A N 1
ATOM 618 C CA . PRO A 1 86 ? -19.508 11.767 6.333 1.00 96.88 86 PRO A CA 1
ATOM 619 C C . PRO A 1 86 ? -18.219 12.583 6.504 1.00 96.88 86 PRO A C 1
ATOM 621 O O . PRO A 1 86 ? -18.172 13.739 6.075 1.00 96.88 86 PRO A O 1
ATOM 624 N N . PRO A 1 87 ? -17.162 12.008 7.105 1.00 98.00 87 PRO A N 1
ATOM 625 C CA . PRO A 1 87 ? -15.840 12.625 7.090 1.00 98.00 87 PRO A CA 1
ATOM 626 C C . PRO A 1 87 ? -15.239 12.588 5.674 1.00 98.00 87 PRO A C 1
ATOM 628 O O . PRO A 1 87 ? -15.811 12.002 4.751 1.00 98.00 87 PRO A O 1
ATOM 631 N N . ALA A 1 88 ? -14.056 13.180 5.489 1.00 97.69 88 ALA A N 1
ATOM 632 C CA . ALA A 1 88 ? -13.336 13.066 4.224 1.00 97.69 88 ALA A CA 1
ATOM 633 C C . ALA A 1 88 ? -12.997 11.597 3.901 1.00 97.69 88 ALA A C 1
ATOM 635 O O . ALA A 1 88 ? -12.735 10.786 4.795 1.00 97.69 88 ALA A O 1
ATOM 636 N N . ALA A 1 89 ? -12.964 11.253 2.609 1.00 97.38 89 ALA A N 1
ATOM 637 C CA . ALA A 1 89 ? -12.709 9.885 2.147 1.00 97.38 89 ALA A CA 1
ATOM 638 C C . ALA A 1 89 ? -11.358 9.336 2.638 1.00 97.38 89 ALA A C 1
ATOM 640 O O . ALA A 1 89 ? -11.264 8.171 3.021 1.00 97.38 89 ALA A O 1
ATOM 641 N N . THR A 1 90 ? -10.328 10.184 2.662 1.00 97.62 90 THR A N 1
ATOM 642 C CA . THR A 1 90 ? -8.986 9.857 3.163 1.00 97.62 90 THR A CA 1
ATOM 643 C C . THR A 1 90 ? -8.995 9.513 4.647 1.00 97.62 90 THR A C 1
ATOM 645 O O . THR A 1 90 ? -8.366 8.540 5.057 1.00 97.62 90 THR A O 1
ATOM 648 N N . ASP A 1 91 ? -9.758 10.257 5.444 1.00 98.06 91 ASP A N 1
ATOM 649 C CA . ASP A 1 91 ? -9.821 10.055 6.889 1.00 98.06 91 ASP A CA 1
ATOM 650 C C . ASP A 1 91 ? -10.633 8.804 7.236 1.00 98.06 91 ASP A C 1
ATOM 652 O O . ASP A 1 91 ? -10.234 8.016 8.098 1.00 98.06 91 ASP A O 1
ATOM 656 N N . LEU A 1 92 ? -11.744 8.570 6.521 1.00 98.38 92 LEU A N 1
ATOM 657 C CA . LEU A 1 92 ? -12.503 7.327 6.653 1.00 98.38 92 LEU A CA 1
ATOM 658 C C . LEU A 1 92 ? -11.663 6.119 6.233 1.00 98.38 92 LEU A C 1
ATOM 660 O O . LEU A 1 92 ? -11.726 5.086 6.895 1.00 98.38 92 LEU A O 1
ATOM 664 N N . LEU A 1 93 ? -10.857 6.238 5.172 1.00 98.44 93 LEU A N 1
ATOM 665 C CA . LEU A 1 93 ? -9.942 5.177 4.759 1.00 98.44 93 LEU A CA 1
ATOM 666 C C . LEU A 1 93 ? -8.872 4.905 5.816 1.00 98.44 93 LEU A C 1
ATOM 668 O O . LEU A 1 93 ? -8.586 3.741 6.087 1.00 98.44 93 LEU A O 1
ATOM 672 N N . ALA A 1 94 ? -8.315 5.936 6.453 1.00 98.31 94 ALA A N 1
ATOM 673 C CA . ALA A 1 94 ? -7.366 5.750 7.546 1.00 98.31 94 ALA A CA 1
ATOM 674 C C . ALA A 1 94 ? -8.008 4.998 8.726 1.00 98.31 94 ALA A C 1
ATOM 676 O O . ALA A 1 94 ? -7.418 4.051 9.251 1.00 98.31 94 ALA A O 1
ATOM 677 N N . ALA A 1 95 ? -9.240 5.355 9.103 1.00 98.50 95 ALA A N 1
ATOM 678 C CA . ALA A 1 95 ? -9.990 4.639 10.135 1.00 98.50 95 ALA A CA 1
ATOM 679 C C . ALA A 1 95 ? -10.305 3.192 9.719 1.00 98.50 95 ALA A C 1
ATOM 681 O O . ALA A 1 95 ? -10.120 2.266 10.509 1.00 98.50 95 ALA A O 1
ATOM 682 N N . ALA A 1 96 ? -10.721 2.977 8.469 1.00 98.38 96 ALA A N 1
ATOM 683 C CA . ALA A 1 96 ? -10.987 1.650 7.929 1.00 98.38 96 ALA A CA 1
ATOM 684 C C . ALA A 1 96 ? -9.727 0.778 7.898 1.00 98.38 96 ALA A C 1
ATOM 686 O O . ALA A 1 96 ? -9.801 -0.390 8.270 1.00 98.38 96 ALA A O 1
ATOM 687 N N . ASN A 1 97 ? -8.572 1.335 7.520 1.00 98.19 97 ASN A N 1
ATOM 688 C CA . ASN A 1 97 ? -7.298 0.622 7.519 1.00 98.19 97 ASN A CA 1
ATOM 689 C C . ASN A 1 97 ? -6.986 0.055 8.908 1.00 98.19 97 ASN A C 1
ATOM 691 O O . ASN A 1 97 ? -6.710 -1.134 9.038 1.00 98.19 97 ASN A O 1
ATOM 695 N N . VAL A 1 98 ? -7.114 0.875 9.953 1.00 98.06 98 VAL A N 1
ATOM 696 C CA . VAL A 1 98 ? -6.928 0.420 11.336 1.00 98.06 98 VAL A CA 1
ATOM 697 C C . VAL A 1 98 ? -7.993 -0.620 11.706 1.00 98.06 98 VAL A C 1
ATOM 699 O O . VAL A 1 98 ? -7.668 -1.766 11.983 1.00 98.06 98 VAL A O 1
ATOM 702 N N . ALA A 1 99 ? -9.277 -0.264 11.650 1.00 98.12 99 ALA A N 1
ATOM 703 C CA . ALA A 1 99 ? -10.342 -1.097 12.212 1.00 98.12 99 ALA A CA 1
ATOM 704 C C . ALA A 1 99 ? -10.586 -2.423 11.466 1.00 98.12 99 ALA A C 1
ATOM 706 O O . ALA A 1 99 ? -11.003 -3.405 12.086 1.00 98.12 99 ALA A O 1
ATOM 707 N N . LEU A 1 100 ? -10.384 -2.450 10.144 1.00 97.69 100 LEU A N 1
ATOM 708 C CA . LEU A 1 100 ? -10.740 -3.584 9.282 1.00 97.69 100 LEU A CA 1
ATOM 709 C C . LEU A 1 100 ? -9.531 -4.361 8.755 1.00 97.69 100 LEU A C 1
ATOM 711 O O . LEU A 1 100 ? -9.681 -5.530 8.406 1.00 97.69 100 LEU A O 1
ATOM 715 N N . PHE A 1 101 ? -8.352 -3.738 8.697 1.00 96.75 101 PHE A N 1
ATOM 716 C CA . PHE A 1 101 ? -7.158 -4.315 8.069 1.00 96.75 101 PHE A CA 1
ATOM 717 C C . PHE A 1 101 ? -5.922 -4.280 8.973 1.00 96.75 101 PHE A C 1
ATOM 719 O O . PHE A 1 101 ? -4.797 -4.373 8.484 1.00 96.75 101 PHE A O 1
ATOM 726 N N . ASP A 1 102 ? -6.114 -4.120 10.283 1.00 96.81 102 ASP A N 1
ATOM 727 C CA . ASP A 1 102 ? -5.051 -4.080 11.290 1.00 96.81 102 ASP A CA 1
ATOM 728 C C . ASP A 1 102 ? -3.974 -2.998 11.036 1.00 96.81 102 ASP A C 1
ATOM 730 O O . ASP A 1 102 ? -2.865 -3.073 11.562 1.00 96.81 102 ASP A O 1
ATOM 734 N N . GLY A 1 103 ? -4.292 -1.963 10.251 1.00 95.31 103 GLY A N 1
ATOM 735 C CA . GLY A 1 103 ? -3.361 -0.909 9.834 1.00 95.31 103 GLY A CA 1
ATOM 736 C C . GLY A 1 103 ? -2.390 -1.322 8.721 1.00 95.31 103 GLY A C 1
ATOM 737 O O . GLY A 1 103 ? -1.446 -0.587 8.441 1.00 95.31 103 GLY A O 1
ATOM 738 N N . MET A 1 104 ? -2.604 -2.480 8.092 1.00 94.25 104 MET A N 1
ATOM 739 C CA . MET A 1 104 ? -1.651 -3.117 7.178 1.00 94.25 104 MET A CA 1
ATOM 740 C C . MET A 1 104 ? -1.988 -2.938 5.689 1.00 94.25 104 MET A C 1
ATOM 742 O O . MET A 1 104 ? -1.367 -3.586 4.844 1.00 94.25 104 MET A O 1
ATOM 746 N N . LEU A 1 105 ? -2.955 -2.088 5.321 1.00 94.00 105 LEU A N 1
ATOM 747 C CA . LEU A 1 105 ? -3.195 -1.781 3.908 1.00 94.00 105 LEU A CA 1
ATOM 748 C C . LEU A 1 105 ? -2.011 -1.024 3.301 1.00 94.00 105 LEU A C 1
ATOM 750 O O . LEU A 1 105 ? -1.706 0.098 3.702 1.00 94.00 105 LEU A O 1
ATOM 754 N N . ALA A 1 106 ? -1.431 -1.599 2.249 1.00 92.88 106 ALA A N 1
ATOM 755 C CA . ALA A 1 106 ? -0.674 -0.847 1.260 1.00 92.88 106 ALA A CA 1
ATOM 756 C C . ALA A 1 106 ? -1.660 -0.245 0.249 1.00 92.88 106 ALA A C 1
ATOM 758 O O . ALA A 1 106 ? -2.437 -0.972 -0.376 1.00 92.88 106 ALA A O 1
ATOM 759 N N . LEU A 1 107 ? -1.657 1.078 0.114 1.00 92.88 107 LEU A N 1
ATOM 760 C CA . LEU A 1 107 ? -2.558 1.815 -0.770 1.00 92.88 107 LEU A CA 1
ATOM 761 C C . LEU A 1 107 ? -1.839 2.179 -2.070 1.00 92.88 107 LEU A C 1
ATOM 763 O O . LEU A 1 107 ? -0.644 2.471 -2.055 1.00 92.88 107 LEU A O 1
ATOM 767 N N . ALA A 1 108 ? -2.563 2.152 -3.188 1.00 91.56 108 ALA A N 1
ATOM 768 C CA . ALA A 1 108 ? -2.090 2.793 -4.411 1.00 91.56 108 ALA A CA 1
ATOM 769 C C . ALA A 1 108 ? -2.190 4.326 -4.278 1.00 91.56 108 ALA A C 1
ATOM 771 O O . ALA A 1 108 ? -2.817 4.836 -3.352 1.00 91.56 108 ALA A O 1
ATOM 772 N N . GLU A 1 109 ? -1.591 5.059 -5.216 1.00 87.44 109 GLU A N 1
ATOM 773 C CA . GLU A 1 109 ? -1.610 6.531 -5.222 1.00 87.44 109 GLU A CA 1
ATOM 774 C C . GLU A 1 109 ? -2.995 7.129 -5.535 1.00 87.44 109 GLU A C 1
ATOM 776 O O . GLU A 1 109 ? -3.204 8.328 -5.350 1.00 87.44 109 GLU A O 1
ATOM 781 N N . ASP A 1 110 ? -3.953 6.318 -5.998 1.00 89.50 110 ASP A N 1
ATOM 782 C CA . ASP A 1 110 ? -5.301 6.791 -6.313 1.00 89.50 110 ASP A CA 1
ATOM 783 C C . ASP A 1 110 ? -6.016 7.298 -5.056 1.00 89.50 110 ASP A C 1
ATOM 785 O O . ASP A 1 110 ? -6.099 6.611 -4.033 1.00 89.50 110 ASP A O 1
ATOM 789 N N . ALA A 1 111 ? -6.609 8.489 -5.155 1.00 90.25 111 ALA A N 1
ATOM 790 C CA . ALA A 1 111 ? -7.410 9.037 -4.072 1.00 90.25 111 ALA A CA 1
ATOM 791 C C . ALA A 1 111 ? -8.648 8.154 -3.806 1.00 90.25 111 ALA A C 1
ATOM 793 O O . ALA A 1 111 ? -9.337 7.756 -4.754 1.00 90.25 111 ALA A O 1
ATOM 794 N N . PRO A 1 112 ? -8.987 7.874 -2.533 1.00 96.31 112 PRO A N 1
ATOM 795 C CA . PRO A 1 112 ? -10.201 7.141 -2.216 1.00 96.31 112 PRO A CA 1
ATOM 796 C C . PRO A 1 112 ? -11.446 7.943 -2.579 1.00 96.31 112 PRO A C 1
ATOM 798 O O . PRO A 1 112 ? -11.498 9.164 -2.432 1.00 96.31 112 PRO A O 1
ATOM 801 N N . GLN A 1 113 ? -12.484 7.229 -2.992 1.00 95.94 113 GLN A N 1
ATOM 802 C CA . GLN A 1 113 ? -13.788 7.797 -3.294 1.00 95.94 113 GLN A CA 1
ATOM 803 C C . GLN A 1 113 ? -14.764 7.413 -2.194 1.00 95.94 113 GLN A C 1
ATOM 805 O O . GLN A 1 113 ? -14.903 6.237 -1.865 1.00 95.94 113 GLN A O 1
ATOM 810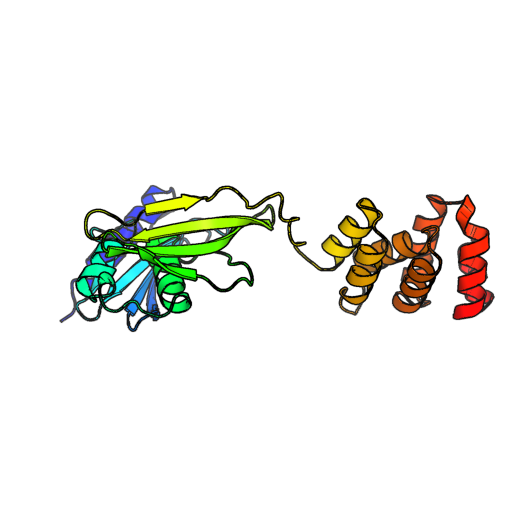 N N . LEU A 1 114 ? -15.469 8.397 -1.650 1.00 97.06 114 LEU A N 1
ATOM 811 C CA . LEU A 1 114 ? -16.538 8.171 -0.690 1.00 97.06 114 LEU A CA 1
ATOM 812 C C . LEU A 1 114 ? -17.841 8.684 -1.280 1.00 97.06 114 LEU A C 1
ATOM 814 O O . LEU A 1 114 ? -17.922 9.832 -1.714 1.00 97.06 114 LEU A O 1
ATOM 818 N N . ARG A 1 115 ? -18.866 7.836 -1.278 1.00 95.75 115 ARG A N 1
ATOM 819 C CA . ARG A 1 115 ? -20.218 8.235 -1.658 1.00 95.75 115 ARG A CA 1
ATOM 820 C C . ARG A 1 115 ? -21.232 7.745 -0.644 1.00 95.75 115 ARG A C 1
ATOM 822 O O . ARG A 1 115 ? -21.089 6.664 -0.078 1.00 95.75 115 ARG A O 1
ATOM 829 N N . GLN A 1 116 ? -22.286 8.527 -0.473 1.00 94.44 116 GLN A N 1
ATOM 830 C CA . GLN A 1 116 ? -23.486 8.070 0.201 1.00 94.44 116 GLN A CA 1
ATOM 831 C C . GLN A 1 116 ? -24.446 7.474 -0.830 1.00 94.44 116 GLN A C 1
ATOM 833 O O . GLN A 1 116 ? -24.646 8.028 -1.911 1.00 94.44 116 GLN A O 1
ATOM 838 N N . THR A 1 117 ? -25.010 6.320 -0.507 1.00 93.75 117 THR A N 1
ATOM 839 C CA . THR A 1 117 ? -25.973 5.611 -1.354 1.00 93.75 117 THR A CA 1
ATOM 840 C C . THR A 1 117 ? -27.409 6.003 -1.014 1.00 93.75 117 THR A C 1
ATOM 842 O O . THR A 1 117 ? -27.674 6.608 0.024 1.00 93.75 117 THR A O 1
ATOM 845 N N . SER A 1 118 ? -28.354 5.680 -1.901 1.00 89.25 118 SER A N 1
ATOM 846 C CA . SER A 1 118 ? -29.763 6.076 -1.759 1.00 89.25 118 SER A CA 1
ATOM 847 C C . SER A 1 118 ? -30.471 5.450 -0.554 1.00 89.25 118 SER A C 1
ATOM 849 O O . SER A 1 118 ? -31.467 5.998 -0.093 1.00 89.25 118 SER A O 1
ATOM 851 N N . ASP A 1 119 ? -29.963 4.334 -0.027 1.00 91.44 119 ASP A N 1
ATOM 852 C CA . ASP A 1 119 ? -30.464 3.694 1.195 1.00 91.44 119 ASP A CA 1
ATOM 853 C C . ASP A 1 119 ? -29.792 4.221 2.480 1.00 91.44 119 ASP A C 1
ATOM 855 O O . ASP A 1 119 ? -30.038 3.711 3.575 1.00 91.44 119 ASP A O 1
ATOM 859 N N . GLY A 1 120 ? -28.958 5.257 2.356 1.00 91.06 120 GLY A N 1
ATOM 860 C CA . GLY A 1 120 ? -28.287 5.921 3.467 1.00 91.06 120 GLY A CA 1
ATOM 861 C C . GLY A 1 120 ? -26.967 5.280 3.900 1.00 91.06 120 GLY A C 1
ATOM 862 O O . GLY A 1 120 ? -26.351 5.790 4.835 1.00 91.06 120 GLY A O 1
ATOM 863 N N . ALA A 1 121 ? -26.502 4.211 3.245 1.00 97.12 121 ALA A N 1
ATOM 864 C CA . ALA A 1 121 ? -25.193 3.625 3.535 1.00 97.12 121 ALA A CA 1
ATOM 865 C C . ALA A 1 121 ? -24.040 4.450 2.939 1.00 97.12 121 ALA A C 1
ATOM 867 O O . ALA A 1 121 ? -24.214 5.148 1.933 1.00 97.12 121 ALA A O 1
ATOM 868 N N . LEU A 1 122 ? -22.846 4.320 3.519 1.00 97.75 122 LEU A N 1
ATOM 869 C CA . LEU A 1 122 ? -21.607 4.856 2.950 1.00 97.75 122 LEU A CA 1
ATOM 870 C C . LEU A 1 122 ? -20.864 3.774 2.175 1.00 97.75 122 LEU A C 1
ATOM 872 O O . LEU A 1 122 ? -20.703 2.657 2.662 1.00 97.75 122 LEU A O 1
ATOM 876 N N . GLU A 1 123 ? -20.364 4.126 0.998 1.00 98.19 123 GLU A N 1
ATOM 877 C CA . GLU A 1 123 ? -19.484 3.284 0.194 1.00 98.19 123 GLU A CA 1
ATOM 878 C C . GLU A 1 123 ? -18.152 3.994 -0.020 1.00 98.19 123 GLU A C 1
ATOM 880 O O . GLU A 1 123 ? -18.078 5.030 -0.685 1.00 98.19 123 GLU A O 1
ATOM 885 N N . LEU A 1 124 ? -17.104 3.412 0.555 1.00 98.31 124 LEU A N 1
ATOM 886 C CA . LEU A 1 124 ? -15.723 3.838 0.405 1.00 98.31 124 LEU A CA 1
ATOM 887 C C . LEU A 1 124 ? -15.026 2.917 -0.597 1.00 98.31 124 LEU A C 1
ATOM 889 O O . LEU A 1 124 ? -14.872 1.725 -0.338 1.00 98.31 124 LEU A O 1
ATOM 893 N N . ARG A 1 125 ? -14.566 3.471 -1.716 1.00 97.81 125 ARG A N 1
ATOM 894 C CA . ARG A 1 125 ? -13.787 2.767 -2.738 1.00 97.81 125 ARG A CA 1
ATOM 895 C C . ARG A 1 125 ? -12.342 3.231 -2.725 1.00 97.81 125 ARG A C 1
ATOM 897 O O . ARG A 1 125 ? -12.073 4.425 -2.627 1.00 97.81 125 ARG A O 1
ATOM 904 N N . PHE A 1 126 ? -11.421 2.287 -2.839 1.00 96.75 126 PHE A N 1
ATOM 905 C CA . PHE A 1 126 ? -9.984 2.546 -2.884 1.00 96.75 126 PHE A CA 1
ATOM 906 C C . PHE A 1 126 ? -9.267 1.399 -3.593 1.00 96.75 126 PHE A C 1
ATOM 908 O O . PHE A 1 126 ? -9.851 0.340 -3.826 1.00 96.75 126 PHE A O 1
ATOM 915 N N . VAL A 1 127 ? -7.995 1.592 -3.924 1.00 95.62 127 VAL A N 1
ATOM 916 C CA . VAL A 1 127 ? -7.159 0.555 -4.532 1.00 95.62 127 VAL A CA 1
ATOM 917 C C . VAL A 1 127 ? -6.080 0.155 -3.535 1.00 95.62 127 VAL A C 1
ATOM 919 O O . VAL A 1 127 ? -5.311 0.999 -3.073 1.00 95.62 127 VAL A O 1
ATOM 922 N N . ARG A 1 128 ? -6.018 -1.136 -3.195 1.00 94.62 128 ARG A N 1
ATOM 923 C CA . ARG A 1 128 ? -4.913 -1.685 -2.398 1.00 94.62 128 ARG A CA 1
ATOM 924 C C . ARG A 1 128 ? -3.863 -2.327 -3.296 1.00 94.62 128 ARG A C 1
ATOM 926 O O . ARG A 1 128 ? -4.192 -2.855 -4.356 1.00 94.62 128 ARG A O 1
ATOM 933 N N . VAL A 1 129 ? -2.619 -2.332 -2.842 1.00 92.50 129 VAL A N 1
ATOM 934 C CA . VAL A 1 129 ? -1.505 -3.039 -3.478 1.00 92.50 129 VAL A CA 1
ATOM 935 C C . VAL A 1 129 ? -1.274 -4.348 -2.724 1.00 92.50 129 VAL A C 1
ATOM 937 O O . VAL A 1 129 ? -0.916 -4.350 -1.548 1.00 92.50 129 VAL A O 1
ATOM 940 N N . ALA A 1 130 ? -1.513 -5.481 -3.378 1.00 88.62 130 ALA A N 1
ATOM 941 C CA . ALA A 1 130 ? -1.402 -6.797 -2.763 1.00 88.62 130 ALA A CA 1
ATOM 942 C C . ALA A 1 130 ? 0.058 -7.272 -2.700 1.00 88.62 130 ALA A C 1
ATOM 944 O O . ALA A 1 130 ? 0.690 -7.522 -3.729 1.00 88.62 130 ALA A O 1
ATOM 945 N N . PHE A 1 131 ? 0.586 -7.474 -1.494 1.00 81.69 131 PHE A N 1
ATOM 946 C CA . PHE A 1 131 ? 1.901 -8.081 -1.284 1.00 81.69 131 PHE A CA 1
ATOM 947 C C . PHE A 1 131 ? 1.838 -9.619 -1.408 1.00 81.69 131 PHE A C 1
ATOM 949 O O . PHE A 1 131 ? 0.870 -10.215 -0.933 1.00 81.69 131 PHE A O 1
ATOM 956 N N . PRO A 1 132 ? 2.838 -10.294 -2.015 1.00 82.62 132 PRO A N 1
ATOM 957 C CA . PRO A 1 132 ? 4.051 -9.745 -2.640 1.00 82.62 132 PRO A CA 1
ATOM 958 C C . PRO A 1 132 ? 3.881 -9.354 -4.116 1.00 82.62 132 PRO A C 1
ATOM 960 O O . PRO A 1 132 ? 4.792 -8.792 -4.710 1.00 82.62 132 PRO A O 1
ATOM 963 N N . SER A 1 133 ? 2.731 -9.658 -4.724 1.00 83.94 133 SER A N 1
ATOM 964 C CA . SER A 1 133 ? 2.522 -9.536 -6.176 1.00 83.94 133 SER A CA 1
ATOM 965 C C . SER A 1 133 ? 2.621 -8.111 -6.741 1.00 83.94 133 SER A C 1
ATOM 967 O O . SER A 1 133 ? 2.862 -7.943 -7.934 1.00 83.94 133 SER A O 1
ATOM 969 N N . GLY A 1 134 ? 2.372 -7.093 -5.914 1.00 84.88 134 GLY A N 1
ATOM 970 C CA . GLY A 1 134 ? 2.169 -5.716 -6.361 1.00 84.88 134 GLY A CA 1
ATOM 971 C C . GLY A 1 134 ? 0.851 -5.500 -7.117 1.00 84.88 134 GLY A C 1
ATOM 972 O O . GLY A 1 134 ? 0.644 -4.429 -7.681 1.00 84.88 134 GLY A O 1
ATOM 973 N N . ALA A 1 135 ? -0.043 -6.496 -7.164 1.00 86.19 135 ALA A N 1
ATOM 974 C CA . ALA A 1 135 ? -1.302 -6.380 -7.887 1.00 86.19 135 ALA A CA 1
ATOM 975 C C . ALA A 1 135 ? -2.184 -5.285 -7.274 1.00 86.19 135 ALA A C 1
ATOM 977 O O . ALA A 1 135 ? -2.353 -5.216 -6.056 1.00 86.19 135 ALA A O 1
ATOM 978 N N . ARG A 1 136 ? -2.767 -4.446 -8.132 1.00 89.94 136 ARG A N 1
ATOM 979 C CA . ARG A 1 136 ? -3.730 -3.416 -7.736 1.00 89.94 136 ARG A CA 1
ATOM 980 C C . ARG A 1 136 ? -5.109 -4.040 -7.648 1.00 89.94 136 ARG A C 1
ATOM 982 O O . ARG A 1 136 ? -5.637 -4.548 -8.634 1.00 89.94 136 ARG A O 1
ATOM 989 N N . GLU A 1 137 ? -5.685 -4.020 -6.459 1.00 93.56 137 GLU A N 1
ATOM 990 C CA . GLU A 1 137 ? -6.986 -4.614 -6.195 1.00 93.56 137 GLU A CA 1
ATOM 991 C C . GLU A 1 137 ? -7.967 -3.508 -5.813 1.00 93.56 137 GLU A C 1
ATOM 993 O O . GLU A 1 137 ? -7.794 -2.889 -4.758 1.00 93.56 137 GLU A O 1
ATOM 998 N N . PRO A 1 138 ? -8.985 -3.229 -6.646 1.00 95.38 138 PRO A N 1
ATOM 999 C CA . PRO A 1 138 ? -10.031 -2.301 -6.264 1.00 95.38 138 PRO A CA 1
ATOM 1000 C C . PRO A 1 138 ? -10.865 -2.931 -5.149 1.00 95.38 138 PRO A C 1
ATOM 1002 O O . PRO A 1 138 ? -11.313 -4.076 -5.235 1.00 95.38 138 PRO A O 1
ATOM 1005 N N . MET A 1 139 ? -11.051 -2.171 -4.082 1.00 97.56 139 MET A N 1
ATOM 1006 C CA . MET A 1 139 ? -11.746 -2.571 -2.870 1.00 97.56 139 MET A CA 1
ATOM 1007 C C . MET A 1 139 ? -12.927 -1.641 -2.633 1.00 97.56 139 MET A C 1
ATOM 1009 O O . MET A 1 139 ? -12.892 -0.459 -2.980 1.00 97.56 139 MET A O 1
ATOM 1013 N N . GLU A 1 140 ? -13.958 -2.169 -1.987 1.00 97.88 140 GLU A N 1
ATOM 1014 C CA . GLU A 1 140 ? -15.054 -1.382 -1.444 1.00 97.88 140 GLU A CA 1
ATOM 1015 C C . GLU A 1 140 ? -15.302 -1.773 0.012 1.00 97.88 140 GLU A C 1
ATOM 1017 O O . GLU A 1 140 ? -15.385 -2.958 0.345 1.00 97.88 140 GLU A O 1
ATOM 1022 N N . VAL A 1 141 ? -15.425 -0.762 0.866 1.00 98.50 141 VAL A N 1
ATOM 1023 C CA . VAL A 1 141 ? -15.944 -0.878 2.226 1.00 98.50 141 VAL A CA 1
ATOM 1024 C C . VAL A 1 141 ? -17.330 -0.250 2.238 1.00 98.50 141 VAL A C 1
ATOM 1026 O O . VAL A 1 141 ? -17.477 0.939 1.947 1.00 98.50 141 VAL A O 1
ATOM 1029 N N . ARG A 1 142 ? -18.343 -1.039 2.586 1.00 98.31 142 ARG A N 1
ATOM 1030 C CA . ARG A 1 142 ? -19.727 -0.583 2.714 1.00 98.31 142 ARG A CA 1
ATOM 1031 C C . ARG A 1 142 ? -20.123 -0.530 4.185 1.00 98.31 142 ARG A C 1
ATOM 1033 O O . ARG A 1 142 ? -20.020 -1.523 4.902 1.00 98.31 142 ARG A O 1
ATOM 1040 N N . ILE A 1 143 ? -20.589 0.633 4.630 1.00 98.50 143 ILE A N 1
ATOM 1041 C CA . ILE A 1 143 ? -21.062 0.882 5.993 1.00 98.50 143 ILE A CA 1
ATOM 1042 C C . ILE A 1 143 ? -22.566 1.141 5.933 1.00 98.50 143 ILE A C 1
ATOM 1044 O O . ILE A 1 143 ? -23.007 2.231 5.563 1.00 98.50 143 ILE A O 1
ATOM 1048 N N . GLY A 1 144 ? -23.348 0.113 6.262 1.00 96.94 144 GLY A N 1
ATOM 1049 C CA . GLY A 1 144 ? -24.806 0.181 6.285 1.00 96.94 144 GLY A CA 1
ATOM 1050 C C . GLY A 1 144 ? -25.368 0.984 7.461 1.00 96.94 144 GLY A C 1
ATOM 1051 O O . GLY A 1 144 ? -24.690 1.261 8.449 1.00 96.94 144 GLY A O 1
ATOM 1052 N N . THR A 1 145 ? -26.660 1.309 7.382 1.00 96.88 145 THR A N 1
ATOM 1053 C CA . THR A 1 145 ? -27.433 1.875 8.506 1.00 96.88 145 THR A CA 1
ATOM 1054 C C . THR A 1 145 ? -27.641 0.864 9.641 1.00 96.88 145 THR A C 1
ATOM 1056 O O . THR A 1 145 ? -27.874 1.233 10.796 1.00 96.88 145 THR A O 1
ATOM 1059 N N . MET A 1 146 ? -27.515 -0.424 9.323 1.00 95.94 146 MET A N 1
ATOM 1060 C CA . MET A 1 146 ? -27.570 -1.557 10.237 1.00 95.94 146 MET A CA 1
ATOM 1061 C C . MET A 1 146 ? -26.524 -2.598 9.837 1.00 95.94 146 MET A C 1
ATOM 1063 O O . MET A 1 146 ? -26.037 -2.596 8.708 1.00 95.94 146 MET A O 1
ATOM 1067 N N . GLY A 1 147 ? -26.233 -3.519 10.756 1.00 96.38 147 GLY A N 1
ATOM 1068 C CA . GLY A 1 147 ? -25.270 -4.590 10.526 1.00 96.38 147 GLY A CA 1
ATOM 1069 C C . GLY A 1 147 ? -23.820 -4.138 10.678 1.00 96.38 147 GLY A C 1
ATOM 1070 O O . GLY A 1 147 ? -23.543 -3.070 11.225 1.00 96.38 147 GLY A O 1
ATOM 1071 N N . ARG A 1 148 ? -22.915 -5.012 10.235 1.00 97.75 148 ARG A N 1
ATOM 1072 C CA . ARG A 1 148 ? -21.469 -4.798 10.273 1.00 97.75 148 ARG A CA 1
ATOM 1073 C C . ARG A 1 148 ? -20.971 -4.115 9.003 1.00 97.75 148 ARG A C 1
ATOM 1075 O O . ARG A 1 148 ? -21.639 -4.163 7.974 1.00 97.75 148 ARG A O 1
ATOM 1082 N N . ALA A 1 149 ? -19.789 -3.510 9.068 1.00 97.88 149 ALA A N 1
ATOM 1083 C CA . ALA A 1 149 ? -19.094 -3.032 7.880 1.00 97.88 149 ALA A CA 1
ATOM 1084 C C . ALA A 1 149 ? -18.690 -4.218 6.987 1.00 97.88 149 ALA A C 1
ATOM 1086 O O . ALA A 1 149 ? -18.128 -5.207 7.460 1.00 97.88 149 ALA A O 1
ATOM 1087 N N . GLU A 1 150 ? -18.955 -4.106 5.689 1.00 98.12 150 GLU A N 1
ATOM 1088 C CA . GLU A 1 150 ? -18.662 -5.146 4.704 1.00 98.12 150 GLU A CA 1
ATOM 1089 C C . GLU A 1 150 ? -17.472 -4.739 3.841 1.00 98.12 150 GLU A C 1
ATOM 1091 O O . GLU A 1 150 ? -17.401 -3.608 3.362 1.00 98.12 150 GLU A O 1
ATOM 1096 N N . VAL A 1 151 ? -16.546 -5.671 3.614 1.00 97.88 151 VAL A N 1
ATOM 1097 C CA . VAL A 1 151 ? -15.390 -5.476 2.733 1.00 97.88 151 VAL A CA 1
ATOM 1098 C C . VAL A 1 151 ? -15.527 -6.401 1.539 1.00 97.88 151 VAL A C 1
ATOM 1100 O O . VAL A 1 151 ? -15.656 -7.615 1.705 1.00 97.88 151 VAL A O 1
ATOM 1103 N N . ARG A 1 152 ? -15.438 -5.853 0.328 1.00 97.19 152 ARG A N 1
ATOM 1104 C CA . ARG A 1 152 ? -15.436 -6.649 -0.900 1.00 97.19 152 ARG A CA 1
ATOM 1105 C C . ARG A 1 152 ? -14.352 -6.199 -1.864 1.00 97.19 152 ARG A C 1
ATOM 1107 O O . ARG A 1 152 ? -14.082 -5.010 -2.009 1.00 97.19 152 ARG A O 1
ATOM 1114 N N . LYS A 1 153 ? -13.753 -7.170 -2.551 1.00 95.69 153 LYS A N 1
ATOM 1115 C CA . LYS A 1 153 ? -12.930 -6.916 -3.733 1.00 95.69 153 LYS A CA 1
ATOM 1116 C C . LYS A 1 153 ? -13.870 -6.668 -4.909 1.00 95.69 153 LYS A C 1
ATOM 1118 O O . LYS A 1 153 ? -14.759 -7.479 -5.170 1.00 95.69 153 LYS A O 1
ATOM 1123 N N . LEU A 1 154 ? -13.696 -5.545 -5.588 1.00 93.12 154 LEU A N 1
ATOM 1124 C CA . LEU A 1 154 ? -14.421 -5.239 -6.812 1.00 93.12 154 LEU A CA 1
ATOM 1125 C C . LEU A 1 154 ? -13.758 -5.965 -7.996 1.00 93.12 154 LEU A C 1
ATOM 1127 O O . LEU A 1 154 ? -12.559 -6.265 -7.947 1.00 93.12 154 LEU A O 1
ATOM 1131 N N . PRO A 1 155 ? -14.509 -6.282 -9.063 1.00 87.38 155 PRO A N 1
ATOM 1132 C CA . PRO A 1 155 ? -13.891 -6.702 -10.313 1.00 87.38 155 PRO A CA 1
ATOM 1133 C C . PRO A 1 155 ? -12.923 -5.611 -10.783 1.00 87.38 155 PRO A C 1
ATOM 1135 O O . PRO A 1 155 ? -13.237 -4.425 -10.699 1.00 87.38 155 PRO A O 1
ATOM 1138 N N . ALA A 1 156 ? -11.739 -6.012 -11.249 1.00 75.62 156 ALA A N 1
ATOM 1139 C CA . ALA A 1 156 ? -10.815 -5.075 -11.872 1.00 75.62 156 ALA A CA 1
ATOM 1140 C C . ALA A 1 156 ? -11.515 -4.430 -13.076 1.00 75.62 156 ALA A C 1
ATOM 1142 O O . ALA A 1 156 ? -12.074 -5.142 -13.916 1.00 75.62 156 ALA A O 1
ATOM 1143 N N . GLU A 1 157 ? -11.524 -3.099 -13.148 1.00 62.78 157 GLU A N 1
ATOM 1144 C CA . GLU A 1 157 ? -11.953 -2.382 -14.349 1.00 62.78 157 GLU A CA 1
ATOM 1145 C C . GLU A 1 157 ? -10.894 -2.622 -15.439 1.00 62.78 157 GLU A C 1
ATOM 1147 O O . GLU A 1 157 ? -9.948 -1.861 -15.597 1.00 62.78 157 GLU A O 1
ATOM 1152 N N . GLY A 1 158 ? -10.999 -3.765 -16.124 1.00 55.03 158 GLY A N 1
ATOM 1153 C CA . GLY A 1 158 ? -9.990 -4.251 -17.067 1.00 55.03 158 GLY A CA 1
ATOM 1154 C C . GLY A 1 158 ? -8.666 -4.666 -16.401 1.00 55.03 158 GLY A C 1
ATOM 1155 O O . GLY A 1 158 ? -8.461 -4.455 -15.203 1.00 55.03 158 GLY A O 1
ATOM 1156 N N . PRO A 1 159 ? -7.747 -5.305 -17.147 1.00 44.28 159 PRO A N 1
ATOM 1157 C CA . PRO A 1 159 ? -6.397 -5.549 -16.664 1.00 44.28 159 PRO A CA 1
ATOM 1158 C C . PRO A 1 159 ? -5.664 -4.206 -16.581 1.00 44.28 159 PRO A C 1
ATOM 1160 O O . PRO A 1 159 ? -5.010 -3.784 -17.528 1.00 44.28 159 PRO A O 1
ATOM 1163 N N . GLY A 1 160 ? -5.791 -3.508 -15.454 1.00 51.50 160 GLY A N 1
ATOM 1164 C CA . GLY A 1 160 ? -4.839 -2.463 -15.107 1.00 51.50 160 GLY A CA 1
ATOM 1165 C C . GLY A 1 160 ? -3.470 -3.121 -14.998 1.00 51.50 160 GLY A C 1
ATOM 1166 O O . GLY A 1 160 ? -3.300 -4.046 -14.198 1.00 51.50 160 GLY A O 1
ATOM 1167 N N . GLU A 1 161 ? -2.524 -2.714 -15.842 1.00 50.75 161 GLU A N 1
ATOM 1168 C CA . GLU A 1 161 ? -1.184 -3.286 -15.811 1.00 50.75 161 GLU A CA 1
ATOM 1169 C C . GLU A 1 161 ? -0.607 -3.164 -14.393 1.00 50.75 161 GLU A C 1
ATOM 1171 O O . GLU A 1 161 ? -0.737 -2.111 -13.756 1.00 50.75 161 GLU A O 1
ATOM 1176 N N . PRO A 1 162 ? -0.006 -4.238 -13.851 1.00 55.19 162 PRO A N 1
ATOM 1177 C CA . PRO A 1 162 ? 0.568 -4.180 -12.523 1.00 55.19 162 PRO A CA 1
ATOM 1178 C C . PRO A 1 162 ? 1.648 -3.101 -12.502 1.00 55.19 162 PRO A C 1
ATOM 1180 O O . PRO A 1 162 ? 2.648 -3.210 -13.219 1.00 55.19 162 PRO A O 1
ATOM 1183 N N . THR A 1 163 ? 1.469 -2.080 -11.658 1.00 54.69 163 THR A N 1
ATOM 1184 C CA . THR A 1 163 ? 2.505 -1.069 -11.446 1.00 54.69 163 THR A CA 1
ATOM 1185 C C . THR A 1 163 ? 3.786 -1.788 -10.999 1.00 54.69 163 THR A C 1
ATOM 1187 O O . THR A 1 163 ? 3.729 -2.674 -10.138 1.00 54.69 163 THR A O 1
ATOM 1190 N N . PRO A 1 164 ? 4.940 -1.503 -11.612 1.00 60.19 164 PRO A N 1
ATOM 1191 C CA . PRO A 1 164 ? 6.201 -2.117 -11.220 1.00 60.19 164 PRO A CA 1
ATOM 1192 C C . PRO A 1 164 ? 6.550 -1.839 -9.754 1.00 60.19 164 PRO A C 1
ATOM 1194 O O . PRO A 1 164 ? 6.296 -0.749 -9.253 1.00 60.19 164 PRO A O 1
ATOM 1197 N N . ILE A 1 165 ? 7.158 -2.825 -9.086 1.00 66.06 165 ILE A N 1
ATOM 1198 C CA . ILE A 1 165 ? 7.602 -2.719 -7.681 1.00 66.06 165 ILE A CA 1
ATOM 1199 C C . ILE A 1 165 ? 8.710 -1.661 -7.532 1.00 66.06 165 ILE A C 1
ATOM 1201 O O . ILE A 1 165 ? 8.815 -1.007 -6.500 1.00 66.06 165 ILE A O 1
ATOM 1205 N N . ASP A 1 166 ? 9.519 -1.485 -8.576 1.00 81.69 166 ASP A N 1
ATOM 1206 C CA . ASP A 1 166 ? 10.577 -0.484 -8.668 1.00 81.69 166 ASP A CA 1
ATOM 1207 C C . ASP A 1 166 ? 10.781 -0.062 -10.139 1.00 81.69 166 ASP A C 1
ATOM 1209 O O . ASP A 1 166 ? 10.330 -0.753 -11.062 1.00 81.69 166 ASP A O 1
ATOM 1213 N N . ALA A 1 167 ? 11.450 1.074 -10.369 1.00 86.88 167 ALA A N 1
ATOM 1214 C CA . ALA A 1 167 ? 11.660 1.632 -11.709 1.00 86.88 167 ALA A CA 1
ATOM 1215 C C . ALA A 1 167 ? 12.438 0.682 -12.640 1.00 86.88 167 ALA A C 1
ATOM 1217 O O . ALA A 1 167 ? 12.110 0.574 -13.823 1.00 86.88 167 ALA A O 1
ATOM 1218 N N . THR A 1 168 ? 13.409 -0.069 -12.112 1.00 90.75 168 THR A N 1
ATOM 1219 C CA . THR A 1 168 ? 14.187 -1.060 -12.871 1.00 90.75 168 THR A CA 1
ATOM 1220 C C . THR A 1 168 ? 13.308 -2.238 -13.293 1.00 90.75 168 THR A C 1
ATOM 1222 O O . THR A 1 168 ? 13.358 -2.680 -14.441 1.00 90.75 168 THR A O 1
ATOM 1225 N N . THR A 1 169 ? 12.438 -2.721 -12.403 1.00 85.88 169 THR A N 1
ATOM 1226 C CA . THR A 1 169 ? 11.393 -3.705 -12.722 1.00 85.88 169 THR A CA 1
ATOM 1227 C C . THR A 1 169 ? 10.449 -3.163 -13.797 1.00 85.88 169 THR A C 1
ATOM 1229 O O . THR A 1 169 ? 10.026 -3.916 -14.673 1.00 85.88 169 THR A O 1
ATOM 1232 N N . GLY A 1 170 ? 10.148 -1.863 -13.769 1.00 84.94 170 GLY A N 1
ATOM 1233 C CA . GLY A 1 170 ? 9.335 -1.203 -14.787 1.00 84.94 170 GLY A CA 1
ATOM 1234 C C . GLY A 1 170 ? 9.991 -1.189 -16.156 1.00 84.94 170 GLY A C 1
ATOM 1235 O O . GLY A 1 170 ? 9.363 -1.596 -17.130 1.00 84.94 170 GLY A O 1
ATOM 1236 N N . LEU A 1 171 ? 11.269 -0.816 -16.220 1.00 93.00 171 LEU A N 1
ATOM 1237 C CA . LEU A 1 171 ? 12.050 -0.857 -17.453 1.00 93.00 171 LEU A CA 1
ATOM 1238 C C . LEU A 1 171 ? 12.140 -2.276 -18.020 1.00 93.00 171 LEU A C 1
ATOM 1240 O O . LEU A 1 171 ? 11.895 -2.473 -19.205 1.00 93.00 171 LEU A O 1
ATOM 1244 N N . MET A 1 172 ? 12.420 -3.274 -17.182 1.00 92.69 172 MET A N 1
ATOM 1245 C CA . MET A 1 172 ? 12.497 -4.669 -17.627 1.00 92.69 172 MET A CA 1
ATOM 1246 C C . MET A 1 172 ? 11.168 -5.160 -18.216 1.00 92.69 172 MET A C 1
ATOM 1248 O O . MET A 1 172 ? 11.173 -5.775 -19.278 1.00 92.69 172 MET A O 1
ATOM 1252 N N . ARG A 1 173 ? 10.030 -4.821 -17.596 1.00 86.38 173 ARG A N 1
ATOM 1253 C CA . ARG A 1 173 ? 8.703 -5.143 -18.148 1.00 86.38 173 ARG A CA 1
ATOM 1254 C C . ARG A 1 173 ? 8.432 -4.429 -19.468 1.00 86.38 173 ARG A C 1
ATOM 1256 O O . ARG A 1 173 ? 7.937 -5.060 -20.395 1.00 86.38 173 ARG A O 1
ATOM 1263 N N . ALA A 1 174 ? 8.774 -3.144 -19.567 1.00 89.88 174 ALA A N 1
ATOM 1264 C CA . ALA A 1 174 ? 8.603 -2.385 -20.803 1.00 89.88 174 ALA A CA 1
ATOM 1265 C C . ALA A 1 174 ? 9.428 -2.991 -21.954 1.00 89.88 174 ALA A C 1
ATOM 1267 O O . ALA A 1 174 ? 8.940 -3.093 -23.078 1.00 89.88 174 ALA A O 1
ATOM 1268 N N . LEU A 1 175 ? 10.654 -3.447 -21.664 1.00 93.38 175 LEU A N 1
ATOM 1269 C CA . LEU A 1 175 ? 11.507 -4.150 -22.627 1.00 93.38 175 LEU A CA 1
ATOM 1270 C C . LEU A 1 175 ? 10.887 -5.470 -23.085 1.00 93.38 175 LEU A C 1
ATOM 1272 O O . LEU A 1 175 ? 10.868 -5.744 -24.283 1.00 93.38 175 LEU A O 1
ATOM 1276 N N . ASP A 1 176 ? 10.352 -6.262 -22.157 1.00 91.44 176 ASP A N 1
ATOM 1277 C CA . ASP A 1 176 ? 9.707 -7.536 -22.482 1.00 91.44 176 ASP A CA 1
ATOM 1278 C C . ASP A 1 176 ? 8.389 -7.334 -23.264 1.00 91.44 176 ASP A C 1
ATOM 1280 O O . ASP A 1 176 ? 8.038 -8.158 -24.107 1.00 91.44 176 ASP A O 1
ATOM 1284 N N . GLY A 1 177 ? 7.682 -6.220 -23.033 1.00 88.12 177 GLY A N 1
ATOM 1285 C CA . GLY A 1 177 ? 6.477 -5.830 -23.775 1.00 88.12 177 GLY A CA 1
ATOM 1286 C C . GLY A 1 177 ? 6.747 -5.243 -25.167 1.00 88.12 177 GLY A C 1
ATOM 1287 O O . GLY A 1 177 ? 5.852 -5.225 -26.011 1.00 88.12 177 GLY A O 1
ATOM 1288 N N . GLY A 1 178 ? 7.966 -4.761 -25.428 1.00 91.31 178 GLY A N 1
ATOM 1289 C CA . GLY A 1 178 ? 8.415 -4.293 -26.745 1.00 91.31 178 GLY A CA 1
ATOM 1290 C C . GLY A 1 178 ? 7.796 -2.976 -27.236 1.00 91.31 178 GLY A C 1
ATOM 1291 O O . GLY A 1 178 ? 8.053 -2.562 -28.368 1.00 91.31 178 GLY A O 1
ATOM 1292 N N . GLN A 1 179 ? 6.990 -2.291 -26.421 1.00 91.25 179 GLN A N 1
ATOM 1293 C CA . GLN A 1 179 ? 6.358 -1.030 -26.807 1.00 91.25 179 GLN A CA 1
ATOM 1294 C C . GLN A 1 179 ? 7.324 0.149 -26.638 1.00 91.25 179 GLN A C 1
ATOM 1296 O O . GLN A 1 179 ? 7.675 0.540 -25.525 1.00 91.25 179 GLN A O 1
ATOM 1301 N N . ALA A 1 180 ? 7.718 0.770 -27.754 1.00 91.88 180 ALA A N 1
ATOM 1302 C CA . ALA A 1 180 ? 8.752 1.806 -27.769 1.00 91.88 180 ALA A CA 1
ATOM 1303 C C . ALA A 1 180 ? 8.466 2.996 -26.828 1.00 91.88 180 ALA A C 1
ATOM 1305 O O . ALA A 1 180 ? 9.350 3.440 -26.096 1.00 91.88 180 ALA A O 1
ATOM 1306 N N . ALA A 1 181 ? 7.219 3.479 -26.797 1.00 88.50 181 ALA A N 1
ATOM 1307 C CA . ALA A 1 181 ? 6.819 4.599 -25.943 1.00 88.50 181 ALA A CA 1
ATOM 1308 C C . ALA A 1 181 ? 6.950 4.279 -24.442 1.00 88.50 181 ALA A C 1
ATOM 1310 O O . ALA A 1 181 ? 7.265 5.154 -23.635 1.00 88.50 181 ALA A O 1
ATOM 1311 N N . GLU A 1 182 ? 6.721 3.024 -24.059 1.00 88.25 182 GLU A N 1
ATOM 1312 C CA . GLU A 1 182 ? 6.820 2.587 -22.668 1.00 88.25 182 GLU A CA 1
ATOM 1313 C C . GLU A 1 182 ? 8.266 2.424 -22.231 1.00 88.25 182 GLU A C 1
ATOM 1315 O O . GLU A 1 182 ? 8.629 2.858 -21.140 1.00 88.25 182 GLU A O 1
ATOM 1320 N N . ILE A 1 183 ? 9.098 1.868 -23.114 1.00 94.62 183 ILE A N 1
ATOM 1321 C CA . ILE A 1 183 ? 10.536 1.730 -22.887 1.00 94.62 183 ILE A CA 1
ATOM 1322 C C . ILE A 1 183 ? 11.162 3.116 -22.704 1.00 94.62 183 ILE A C 1
ATOM 1324 O O . ILE A 1 183 ? 11.856 3.340 -21.716 1.00 94.62 183 ILE A O 1
ATOM 1328 N N . ALA A 1 184 ? 10.859 4.070 -23.592 1.00 92.38 184 ALA A N 1
ATOM 1329 C CA . ALA A 1 184 ? 11.372 5.438 -23.504 1.00 92.38 184 ALA A CA 1
ATOM 1330 C C . ALA A 1 184 ? 10.994 6.120 -22.177 1.00 92.38 184 ALA A C 1
ATOM 1332 O O . ALA A 1 184 ? 11.844 6.699 -21.499 1.00 92.38 184 ALA A O 1
ATOM 1333 N N . ARG A 1 185 ? 9.728 5.994 -21.763 1.00 89.56 185 ARG A N 1
ATOM 1334 C CA . ARG A 1 185 ? 9.243 6.500 -20.471 1.00 89.56 185 ARG A CA 1
ATOM 1335 C C . ARG A 1 185 ? 9.951 5.828 -19.291 1.00 89.56 185 ARG A C 1
ATOM 1337 O O . ARG A 1 185 ? 10.330 6.514 -18.345 1.00 89.56 185 ARG A O 1
ATOM 1344 N N . ALA A 1 186 ? 10.141 4.510 -19.340 1.00 92.12 186 ALA A N 1
ATOM 1345 C CA . ALA A 1 186 ? 10.769 3.764 -18.257 1.00 92.12 186 ALA A CA 1
ATOM 1346 C C . ALA A 1 186 ? 12.266 4.088 -18.108 1.00 92.12 186 ALA A C 1
ATOM 1348 O O . ALA A 1 186 ? 12.730 4.246 -16.979 1.00 92.12 186 ALA A O 1
ATOM 1349 N N . LEU A 1 187 ? 12.998 4.276 -19.214 1.00 94.81 187 LEU A N 1
ATOM 1350 C CA . LEU A 1 187 ? 14.415 4.673 -19.204 1.00 94.81 187 LEU A CA 1
ATOM 1351 C C . LEU A 1 187 ? 14.648 5.960 -18.397 1.00 94.81 187 LEU A C 1
ATOM 1353 O O . LEU A 1 187 ? 15.591 6.031 -17.614 1.00 94.81 187 LEU A O 1
ATOM 1357 N N . GLY A 1 188 ? 13.759 6.949 -18.533 1.00 90.88 188 GLY A N 1
ATOM 1358 C CA . GLY A 1 188 ? 13.848 8.220 -17.805 1.00 90.88 188 GLY A CA 1
ATOM 1359 C C . GLY A 1 188 ? 13.495 8.144 -16.314 1.00 90.88 188 GLY A C 1
ATOM 1360 O O . GLY A 1 188 ? 13.703 9.118 -15.595 1.00 90.88 188 GLY A O 1
ATOM 1361 N N . SER A 1 189 ? 12.955 7.016 -15.842 1.00 90.94 189 SER A N 1
ATOM 1362 C CA . SER A 1 189 ? 12.466 6.856 -14.464 1.00 90.94 189 SER A CA 1
ATOM 1363 C C . SER A 1 189 ? 13.441 6.141 -13.523 1.00 90.94 189 SER A C 1
ATOM 1365 O O . SER A 1 189 ? 13.231 6.151 -12.311 1.00 90.94 189 SER A O 1
ATOM 1367 N N . VAL A 1 190 ? 14.502 5.517 -14.052 1.00 91.94 190 VAL A N 1
ATOM 1368 C CA . VAL A 1 190 ? 15.456 4.748 -13.240 1.00 91.94 190 VAL A CA 1
ATOM 1369 C C . VAL A 1 190 ? 16.404 5.703 -12.495 1.00 91.94 190 VAL A C 1
ATOM 1371 O O . VAL A 1 190 ? 17.135 6.460 -13.141 1.00 91.94 190 VAL A O 1
ATOM 1374 N N . PRO A 1 191 ? 16.427 5.696 -11.147 1.00 87.00 191 PRO A N 1
ATOM 1375 C CA . PRO A 1 191 ? 17.246 6.622 -10.370 1.00 87.00 191 PRO A CA 1
ATOM 1376 C C . PRO A 1 191 ? 18.742 6.284 -10.449 1.00 87.00 191 PRO A C 1
ATOM 1378 O O . PRO A 1 191 ? 19.136 5.128 -10.584 1.00 87.00 191 PRO A O 1
ATOM 1381 N N . ARG A 1 192 ? 19.586 7.315 -10.321 1.00 90.50 192 ARG A N 1
ATOM 1382 C CA . ARG A 1 192 ? 21.051 7.196 -10.202 1.00 90.50 192 ARG A CA 1
ATOM 1383 C C . ARG A 1 192 ? 21.484 7.200 -8.725 1.00 90.50 192 ARG A C 1
ATOM 1385 O O . ARG A 1 192 ? 20.806 7.842 -7.920 1.00 90.50 192 ARG A O 1
ATOM 1392 N N . PRO A 1 193 ? 22.637 6.596 -8.368 1.00 90.12 193 PRO A N 1
ATOM 1393 C CA . PRO A 1 193 ? 23.586 5.879 -9.233 1.00 90.12 193 PRO A CA 1
ATOM 1394 C C . PRO A 1 193 ? 23.082 4.490 -9.657 1.00 90.12 193 PRO A C 1
ATOM 1396 O O . PRO A 1 193 ? 22.255 3.897 -8.974 1.00 90.12 193 PRO A O 1
ATOM 1399 N N . PHE A 1 194 ? 23.592 3.971 -10.778 1.00 92.69 194 PHE A N 1
ATOM 1400 C CA . PHE A 1 194 ? 23.187 2.664 -11.305 1.00 92.69 194 PHE A CA 1
ATOM 1401 C C . PHE A 1 194 ? 23.976 1.521 -10.664 1.00 92.69 194 PHE A C 1
ATOM 1403 O O . PHE A 1 194 ? 25.205 1.567 -10.609 1.00 92.69 194 PHE A O 1
ATOM 1410 N N . GLY A 1 195 ? 23.268 0.484 -10.215 1.00 93.31 195 GLY A N 1
ATOM 1411 C CA . GLY A 1 195 ? 23.856 -0.803 -9.873 1.00 93.31 195 GLY A CA 1
ATOM 1412 C C . GLY A 1 195 ? 23.943 -1.726 -11.090 1.00 93.31 195 GLY A C 1
ATOM 1413 O O . GLY A 1 195 ? 23.521 -1.391 -12.198 1.00 93.31 195 GLY A O 1
ATOM 1414 N N . ALA A 1 196 ? 24.470 -2.934 -10.881 1.00 93.88 196 ALA A N 1
ATOM 1415 C CA . ALA A 1 196 ? 24.618 -3.931 -11.945 1.00 93.88 196 ALA A CA 1
ATOM 1416 C C . ALA A 1 196 ? 23.280 -4.277 -12.629 1.00 93.88 196 ALA A C 1
ATOM 1418 O O . ALA A 1 196 ? 23.234 -4.485 -13.840 1.00 93.88 196 ALA A O 1
ATOM 1419 N N . ARG A 1 197 ? 22.181 -4.298 -11.863 1.00 95.06 197 ARG A N 1
ATOM 1420 C CA . ARG A 1 197 ? 20.840 -4.616 -12.369 1.00 95.06 197 ARG A CA 1
ATOM 1421 C C . ARG A 1 197 ? 20.318 -3.533 -13.313 1.00 95.06 197 ARG A C 1
ATOM 1423 O O . ARG A 1 197 ? 19.774 -3.852 -14.366 1.00 95.06 197 ARG A O 1
ATOM 1430 N N . GLU A 1 198 ? 20.491 -2.268 -12.945 1.00 96.31 198 GLU A N 1
ATOM 1431 C CA . GLU A 1 198 ? 20.104 -1.122 -13.764 1.00 96.31 198 GLU A CA 1
ATOM 1432 C C . GLU A 1 198 ? 20.917 -1.102 -15.061 1.00 96.31 198 GLU A C 1
ATOM 1434 O O . GLU A 1 198 ? 20.337 -1.026 -16.142 1.00 96.31 198 GLU A O 1
ATOM 1439 N N . LEU A 1 199 ? 22.245 -1.254 -14.966 1.00 97.12 199 LEU A N 1
ATOM 1440 C CA . LEU A 1 199 ? 23.137 -1.294 -16.130 1.00 97.12 199 LEU A CA 1
ATOM 1441 C C . LEU A 1 199 ? 22.760 -2.420 -17.104 1.00 97.12 199 LEU A C 1
ATOM 1443 O O . LEU A 1 199 ? 22.711 -2.185 -18.308 1.00 97.12 199 LEU A O 1
ATOM 1447 N N . ALA A 1 200 ? 22.415 -3.610 -16.604 1.00 96.31 200 ALA A N 1
ATOM 1448 C CA . ALA A 1 200 ? 21.940 -4.710 -17.444 1.00 96.31 200 ALA A CA 1
ATOM 1449 C C . ALA A 1 200 ? 20.629 -4.367 -18.180 1.00 96.31 200 ALA A C 1
ATOM 1451 O O . ALA A 1 200 ? 20.472 -4.695 -19.358 1.00 96.31 200 ALA A O 1
ATOM 1452 N N . ALA A 1 201 ? 19.693 -3.673 -17.523 1.00 95.19 201 ALA A N 1
ATOM 1453 C CA . ALA A 1 201 ? 18.448 -3.234 -18.155 1.00 95.19 201 ALA A CA 1
ATOM 1454 C C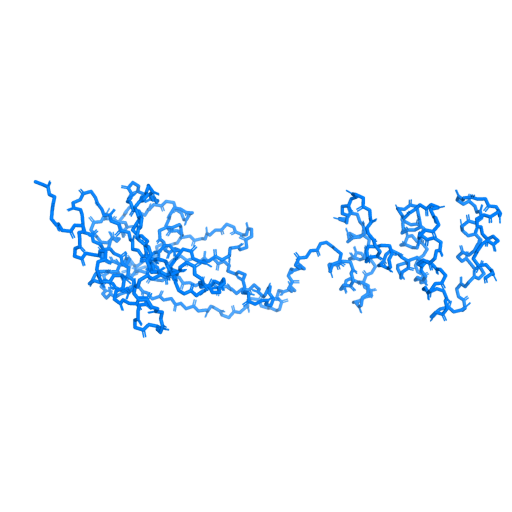 . ALA A 1 201 ? 18.700 -2.181 -19.254 1.00 95.19 201 ALA A C 1
ATOM 1456 O O . ALA A 1 201 ? 18.162 -2.301 -20.356 1.00 95.19 201 ALA A O 1
ATOM 1457 N N . PHE A 1 202 ? 19.569 -1.195 -19.000 1.00 96.81 202 PHE A N 1
ATOM 1458 C CA . PHE A 1 202 ? 19.981 -0.213 -20.011 1.00 96.81 202 PHE A CA 1
ATOM 1459 C C . PHE A 1 202 ? 20.736 -0.864 -21.178 1.00 96.81 202 PHE A C 1
ATOM 1461 O O . PHE A 1 202 ? 20.458 -0.551 -22.333 1.00 96.81 202 PHE A O 1
ATOM 1468 N N . ALA A 1 203 ? 21.628 -1.819 -20.912 1.00 97.38 203 ALA A N 1
ATOM 1469 C CA . ALA A 1 203 ? 22.344 -2.564 -21.946 1.00 97.38 203 ALA A CA 1
ATOM 1470 C C . ALA A 1 203 ? 21.397 -3.366 -22.857 1.00 97.38 203 ALA A C 1
ATOM 1472 O O . ALA A 1 203 ? 21.560 -3.354 -24.077 1.00 97.38 203 ALA A O 1
ATOM 1473 N N . ARG A 1 204 ? 20.357 -4.004 -22.297 1.00 97.62 204 ARG A N 1
ATOM 1474 C CA . ARG A 1 204 ? 19.296 -4.653 -23.091 1.00 97.62 204 ARG A CA 1
ATOM 1475 C C . ARG A 1 204 ? 18.546 -3.651 -23.972 1.00 97.62 204 ARG A C 1
ATOM 1477 O O . ARG A 1 204 ? 18.249 -3.966 -25.121 1.00 97.62 204 ARG A O 1
ATOM 1484 N N . ALA A 1 205 ? 18.256 -2.454 -23.462 1.00 97.00 205 ALA A N 1
ATOM 1485 C CA . ALA A 1 205 ? 17.619 -1.397 -24.247 1.00 97.00 205 ALA A CA 1
ATOM 1486 C C . ALA A 1 205 ? 18.527 -0.896 -25.389 1.00 97.00 205 ALA A C 1
ATOM 1488 O O . ALA A 1 205 ? 18.053 -0.688 -26.504 1.00 97.00 205 ALA A O 1
ATOM 1489 N N . ALA A 1 206 ? 19.835 -0.777 -25.136 1.00 97.69 206 ALA A N 1
ATOM 1490 C CA . ALA A 1 206 ? 20.842 -0.315 -26.093 1.00 97.69 206 ALA A CA 1
ATOM 1491 C C . ALA A 1 206 ? 20.997 -1.213 -27.333 1.00 97.69 206 ALA A C 1
ATOM 1493 O O . ALA A 1 206 ? 21.476 -0.756 -28.368 1.00 97.69 206 ALA A O 1
ATOM 1494 N N . VAL A 1 207 ? 20.593 -2.485 -27.253 1.00 97.44 207 VAL A N 1
ATOM 1495 C CA . VAL A 1 207 ? 20.682 -3.429 -28.380 1.00 97.44 207 VAL A CA 1
ATOM 1496 C C . VAL A 1 207 ? 19.373 -3.577 -29.161 1.00 97.44 207 VAL A C 1
ATOM 1498 O O . VAL A 1 207 ? 19.322 -4.338 -30.128 1.00 97.44 207 VAL A O 1
ATOM 1501 N N . LEU A 1 208 ? 18.315 -2.846 -28.798 1.00 96.88 208 LEU A N 1
ATOM 1502 C CA . LEU A 1 208 ? 17.060 -2.854 -29.551 1.00 96.88 208 LEU A CA 1
ATOM 1503 C C . LEU A 1 208 ? 17.233 -2.242 -30.959 1.00 96.88 208 LEU A C 1
ATOM 1505 O O . LEU A 1 208 ? 18.134 -1.433 -31.188 1.00 96.88 208 LEU A O 1
ATOM 1509 N N . PRO A 1 209 ? 16.372 -2.610 -31.929 1.00 96.25 209 PRO A N 1
ATOM 1510 C CA . PRO A 1 209 ? 16.410 -2.056 -33.287 1.00 96.25 209 PRO A CA 1
ATOM 1511 C C . PRO A 1 209 ? 15.935 -0.597 -33.379 1.00 96.25 209 PRO A C 1
ATOM 1513 O O . PRO A 1 209 ? 16.039 0.011 -34.437 1.00 96.25 209 PRO A O 1
ATOM 1516 N N . ASN A 1 210 ? 15.378 -0.042 -32.302 1.00 96.81 210 ASN A N 1
ATOM 1517 C CA . ASN A 1 210 ? 14.931 1.344 -32.254 1.00 96.81 210 ASN A CA 1
ATOM 1518 C C . ASN A 1 210 ? 16.101 2.255 -31.842 1.00 96.81 210 ASN A C 1
ATOM 1520 O O . ASN A 1 210 ? 16.550 2.197 -30.697 1.00 96.81 210 ASN A O 1
ATOM 1524 N N . GLU A 1 211 ? 16.577 3.079 -32.777 1.00 96.31 211 GLU A N 1
ATOM 1525 C CA . GLU A 1 211 ? 17.738 3.964 -32.605 1.00 96.31 211 GLU A CA 1
ATOM 1526 C C . GLU A 1 211 ? 17.564 4.977 -31.464 1.00 96.31 211 GLU A C 1
ATOM 1528 O O . GLU A 1 211 ? 18.470 5.128 -30.645 1.00 96.31 211 GLU A O 1
ATOM 1533 N N . ASP A 1 212 ? 16.394 5.608 -31.332 1.00 96.62 212 ASP A N 1
ATOM 1534 C CA . ASP A 1 212 ? 16.133 6.598 -30.276 1.00 96.62 212 ASP A CA 1
ATOM 1535 C C . ASP A 1 212 ? 16.234 5.977 -28.875 1.00 96.62 212 ASP A C 1
ATOM 1537 O O . ASP A 1 212 ? 16.840 6.539 -27.959 1.00 96.62 212 ASP A O 1
ATOM 1541 N N . ILE A 1 213 ? 15.664 4.782 -28.699 1.00 97.06 213 ILE A N 1
ATOM 1542 C CA . ILE A 1 213 ? 15.749 4.025 -27.444 1.00 97.06 213 ILE A CA 1
ATOM 1543 C C . ILE A 1 213 ? 17.190 3.609 -27.169 1.00 97.06 213 ILE A C 1
ATOM 1545 O O . ILE A 1 213 ? 17.668 3.756 -26.041 1.00 97.06 213 ILE A O 1
ATOM 1549 N N . ALA A 1 214 ? 17.880 3.096 -28.189 1.00 97.00 214 ALA A N 1
ATOM 1550 C CA . ALA A 1 214 ? 19.227 2.583 -28.036 1.00 97.00 214 ALA A CA 1
ATOM 1551 C C . ALA A 1 214 ? 20.216 3.691 -27.651 1.00 97.00 214 ALA A C 1
ATOM 1553 O O . ALA A 1 214 ? 20.952 3.560 -26.673 1.00 97.00 214 ALA A O 1
ATOM 1554 N N . THR A 1 215 ? 20.181 4.814 -28.366 1.00 96.50 215 THR A N 1
ATOM 1555 C CA . THR A 1 215 ? 21.018 5.989 -28.093 1.00 96.50 215 THR A CA 1
ATOM 1556 C C . THR A 1 215 ? 20.706 6.600 -26.728 1.00 96.50 215 THR A C 1
ATOM 1558 O O . THR A 1 215 ? 21.631 6.859 -25.956 1.00 96.50 215 THR A O 1
ATOM 1561 N N . THR A 1 216 ? 19.425 6.737 -26.363 1.00 96.94 216 THR A N 1
ATOM 1562 C CA . THR A 1 216 ? 19.016 7.204 -25.026 1.00 96.94 216 THR A CA 1
ATOM 1563 C C . THR A 1 216 ? 19.577 6.304 -23.928 1.00 96.94 216 THR A C 1
ATOM 1565 O O . THR A 1 216 ? 20.105 6.798 -22.927 1.00 96.94 216 THR A O 1
ATOM 1568 N N . ALA A 1 217 ? 19.497 4.984 -24.106 1.00 96.56 217 ALA A N 1
ATOM 1569 C CA . ALA A 1 217 ? 20.012 4.027 -23.139 1.00 96.56 217 ALA A CA 1
ATOM 1570 C C . ALA A 1 217 ? 21.538 4.111 -23.002 1.00 96.56 217 ALA A C 1
ATOM 1572 O O . ALA A 1 217 ? 22.035 4.167 -21.877 1.00 96.56 217 ALA A O 1
ATOM 1573 N N . LEU A 1 218 ? 22.265 4.196 -24.124 1.00 97.06 218 LEU A N 1
ATOM 1574 C CA . LEU A 1 218 ? 23.719 4.374 -24.142 1.00 97.06 218 LEU A CA 1
ATOM 1575 C C . LEU A 1 218 ? 24.121 5.645 -23.390 1.00 97.06 218 LEU A C 1
ATOM 1577 O O . LEU A 1 218 ? 24.824 5.551 -22.385 1.00 97.06 218 LEU A O 1
ATOM 1581 N N . VAL A 1 219 ? 23.589 6.805 -23.800 1.00 96.50 219 VAL A N 1
ATOM 1582 C CA . VAL A 1 219 ? 23.853 8.110 -23.168 1.00 96.50 219 VAL A CA 1
ATOM 1583 C C . VAL A 1 219 ? 23.586 8.064 -21.666 1.00 96.50 219 VAL A C 1
ATOM 1585 O O . VAL A 1 219 ? 24.379 8.577 -20.872 1.00 96.50 219 VAL A O 1
ATOM 1588 N N . THR A 1 220 ? 22.478 7.437 -21.269 1.00 95.25 220 THR A N 1
ATOM 1589 C CA . THR A 1 220 ? 22.080 7.356 -19.864 1.00 95.25 220 THR A CA 1
ATOM 1590 C C . THR A 1 220 ? 23.047 6.503 -19.057 1.00 95.25 220 THR A C 1
ATOM 1592 O O . THR A 1 220 ? 23.437 6.932 -17.971 1.00 95.25 220 THR A O 1
ATOM 1595 N N . MET A 1 221 ? 23.449 5.345 -19.581 1.00 95.44 221 MET A N 1
ATOM 1596 C CA . MET A 1 221 ? 24.343 4.390 -18.928 1.00 95.44 221 MET A CA 1
ATOM 1597 C C . MET A 1 221 ? 25.776 4.929 -18.771 1.00 95.44 221 MET A C 1
ATOM 1599 O O . MET A 1 221 ? 26.426 4.669 -17.758 1.00 95.44 221 MET A O 1
ATOM 1603 N N . GLY A 1 222 ? 26.248 5.723 -19.739 1.00 94.00 222 GLY A N 1
ATOM 1604 C CA . GLY A 1 222 ? 27.603 6.273 -19.753 1.00 94.00 222 GLY A CA 1
ATOM 1605 C C . GLY A 1 222 ? 28.670 5.264 -20.201 1.00 94.00 222 GLY A C 1
ATOM 1606 O O . GLY A 1 222 ? 28.369 4.153 -20.626 1.00 94.00 222 GLY A O 1
ATOM 1607 N N . GLY A 1 223 ? 29.942 5.667 -20.110 1.00 92.38 223 GLY A N 1
ATOM 1608 C CA . GLY A 1 223 ? 31.098 4.896 -20.595 1.00 92.38 223 GLY A CA 1
ATOM 1609 C C . GLY A 1 223 ? 31.947 4.233 -19.503 1.00 92.38 223 GLY A C 1
ATOM 1610 O O . GLY A 1 223 ? 33.160 4.128 -19.673 1.00 92.38 223 GLY A O 1
ATOM 1611 N N . SER A 1 224 ? 31.367 3.857 -18.355 1.00 95.12 224 SER A N 1
ATOM 1612 C CA . SER A 1 224 ? 32.127 3.179 -17.288 1.00 95.12 224 SER A CA 1
ATOM 1613 C C . SER A 1 224 ? 32.504 1.741 -17.676 1.00 95.12 224 SER A C 1
ATOM 1615 O O . SER A 1 224 ? 31.925 1.161 -18.595 1.00 95.12 224 SER A O 1
ATOM 1617 N N . LEU A 1 225 ? 33.458 1.131 -16.965 1.00 94.81 225 LEU A N 1
ATOM 1618 C CA . LEU A 1 225 ? 33.844 -0.264 -17.219 1.00 94.81 225 LEU A CA 1
ATOM 1619 C C . LEU A 1 225 ? 32.680 -1.235 -16.976 1.00 94.81 225 LEU A C 1
ATOM 1621 O O . LEU A 1 225 ? 32.495 -2.179 -17.740 1.00 94.81 225 LEU A O 1
ATOM 1625 N N . GLU A 1 226 ? 31.867 -0.981 -15.953 1.00 96.19 226 GLU A N 1
ATOM 1626 C CA . GLU A 1 226 ? 30.675 -1.768 -15.633 1.00 96.19 226 GLU A CA 1
ATOM 1627 C C . GLU A 1 226 ? 29.615 -1.646 -16.735 1.00 96.19 226 GLU A C 1
ATOM 1629 O O . GLU A 1 226 ? 29.037 -2.651 -17.145 1.00 96.19 226 GLU A O 1
ATOM 1634 N N . ALA A 1 227 ? 29.408 -0.434 -17.263 1.00 96.38 227 ALA A N 1
ATOM 1635 C CA . ALA A 1 227 ? 28.518 -0.183 -18.394 1.00 96.38 227 ALA A CA 1
ATOM 1636 C C . ALA A 1 227 ? 28.974 -0.927 -19.660 1.00 96.38 227 ALA A C 1
ATOM 1638 O O . ALA A 1 227 ? 28.172 -1.586 -20.321 1.00 96.38 227 ALA A O 1
ATOM 1639 N N . ILE A 1 228 ? 30.275 -0.882 -19.968 1.00 96.88 228 ILE A N 1
ATOM 1640 C CA . ILE A 1 228 ? 30.872 -1.606 -21.102 1.00 96.88 228 ILE A CA 1
ATOM 1641 C C . ILE A 1 228 ? 30.704 -3.121 -20.923 1.00 96.88 228 ILE A C 1
ATOM 1643 O O . ILE A 1 228 ? 30.366 -3.814 -21.882 1.00 96.88 228 ILE A O 1
ATOM 1647 N N . SER A 1 229 ? 30.911 -3.636 -19.707 1.00 96.69 229 SER A N 1
ATOM 1648 C CA . SER A 1 229 ? 30.739 -5.060 -19.399 1.00 96.69 229 SER A CA 1
ATOM 1649 C C . SER A 1 229 ? 29.293 -5.512 -19.615 1.00 96.69 229 SER A C 1
ATOM 1651 O O . SER A 1 229 ? 29.067 -6.512 -20.294 1.00 96.69 229 SER A O 1
ATOM 1653 N N . ALA A 1 230 ? 28.317 -4.761 -19.095 1.00 96.69 230 ALA A N 1
ATOM 1654 C CA . ALA A 1 230 ? 26.898 -5.061 -19.281 1.00 96.69 230 ALA A CA 1
ATOM 1655 C C . ALA A 1 230 ? 26.486 -4.988 -20.763 1.00 96.69 230 ALA A C 1
ATOM 1657 O O . ALA A 1 230 ? 25.754 -5.848 -21.255 1.00 96.69 230 ALA A O 1
ATOM 1658 N N . LEU A 1 231 ? 26.991 -3.993 -21.502 1.00 97.69 231 LEU A N 1
ATOM 1659 C CA . LEU A 1 231 ? 26.718 -3.844 -22.933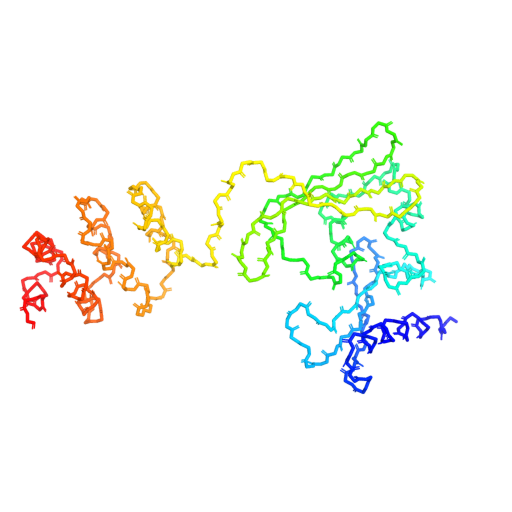 1.00 97.69 231 LEU A CA 1
ATOM 1660 C C . LEU A 1 231 ? 27.284 -4.998 -23.761 1.00 97.69 231 LEU A C 1
ATOM 1662 O O . LEU A 1 231 ? 26.635 -5.452 -24.703 1.00 97.69 231 LEU A O 1
ATOM 1666 N N . ARG A 1 232 ? 28.472 -5.496 -23.407 1.00 97.19 232 ARG A N 1
ATOM 1667 C CA . ARG A 1 232 ? 29.073 -6.659 -24.067 1.00 97.19 232 ARG A CA 1
ATOM 1668 C C . ARG A 1 232 ? 28.205 -7.904 -23.896 1.00 97.19 232 ARG A C 1
ATOM 1670 O O . ARG A 1 232 ? 27.885 -8.547 -24.892 1.00 97.19 232 ARG A O 1
ATOM 1677 N N . GLU A 1 233 ? 27.759 -8.175 -22.671 1.00 96.62 233 GLU A N 1
ATOM 1678 C CA . GLU A 1 233 ? 26.869 -9.302 -22.362 1.00 96.62 233 GLU A CA 1
ATOM 1679 C C . GLU A 1 233 ? 25.543 -9.214 -23.142 1.00 96.62 233 GLU A C 1
ATOM 1681 O O . GLU A 1 233 ? 25.089 -10.193 -23.741 1.00 96.62 233 GLU A O 1
ATOM 1686 N N . ALA A 1 234 ? 24.949 -8.019 -23.228 1.00 96.75 234 ALA A N 1
ATOM 1687 C CA . ALA A 1 234 ? 23.749 -7.803 -24.036 1.00 96.75 234 ALA A CA 1
ATOM 1688 C C . ALA A 1 234 ? 24.003 -8.032 -25.541 1.00 96.75 234 ALA A C 1
ATOM 1690 O O . ALA A 1 234 ? 23.174 -8.631 -26.229 1.00 96.75 234 ALA A O 1
ATOM 1691 N N . LEU A 1 235 ? 25.159 -7.605 -26.059 1.00 97.06 235 LEU A N 1
ATOM 1692 C CA . LEU A 1 235 ? 25.555 -7.804 -27.456 1.00 97.06 235 LEU A CA 1
ATOM 1693 C C . LEU A 1 235 ? 25.874 -9.260 -27.802 1.00 97.06 235 LEU A C 1
ATOM 1695 O O . LEU A 1 235 ? 25.682 -9.649 -28.953 1.00 97.06 235 LEU A O 1
ATOM 1699 N N . ASP A 1 236 ? 26.336 -10.069 -26.850 1.00 96.25 236 ASP A N 1
ATOM 1700 C CA . ASP A 1 236 ? 26.502 -11.515 -27.052 1.00 96.25 236 ASP A CA 1
ATOM 1701 C C . ASP A 1 236 ? 25.155 -12.204 -27.315 1.00 96.25 236 ASP A C 1
ATOM 1703 O O . ASP A 1 236 ? 25.077 -13.147 -28.102 1.00 96.25 236 ASP A O 1
ATOM 1707 N N . SER A 1 237 ? 24.071 -11.666 -26.749 1.00 94.81 237 SER A N 1
ATOM 1708 C CA . SER A 1 237 ? 22.700 -12.113 -27.027 1.00 94.81 237 SER A CA 1
ATOM 1709 C C . SER A 1 237 ? 22.115 -11.533 -28.327 1.00 94.81 237 SER A C 1
ATOM 1711 O O . SER A 1 237 ? 21.088 -12.013 -28.806 1.00 94.81 237 SER A O 1
ATOM 1713 N N . ALA A 1 238 ? 22.753 -10.516 -28.920 1.00 95.88 238 ALA A N 1
ATOM 1714 C CA . ALA A 1 238 ? 22.291 -9.813 -30.121 1.00 95.88 238 ALA A CA 1
ATOM 1715 C C . ALA A 1 238 ? 23.446 -9.498 -31.103 1.00 95.88 238 ALA A C 1
ATOM 1717 O O . ALA A 1 238 ? 23.663 -8.335 -31.461 1.00 95.88 238 ALA A O 1
ATOM 1718 N N . PRO A 1 239 ? 24.184 -10.510 -31.606 1.00 95.56 239 PRO A N 1
ATOM 1719 C CA . PRO A 1 239 ? 25.428 -10.299 -32.355 1.00 95.56 239 PRO A CA 1
ATOM 1720 C C . PRO A 1 239 ? 25.239 -9.491 -33.645 1.00 95.56 239 PRO A C 1
ATOM 1722 O O . PRO A 1 239 ? 26.130 -8.741 -34.041 1.00 95.56 239 PRO A O 1
ATOM 1725 N N . ALA A 1 240 ? 24.060 -9.575 -34.271 1.00 96.62 240 ALA A N 1
ATOM 1726 C CA . ALA A 1 240 ? 23.718 -8.801 -35.465 1.00 96.62 240 ALA A CA 1
ATOM 1727 C C . ALA A 1 240 ? 23.735 -7.277 -35.231 1.00 96.62 240 ALA A C 1
ATOM 1729 O O . ALA A 1 240 ? 23.928 -6.517 -36.175 1.00 96.62 240 ALA A O 1
ATOM 1730 N N . ARG A 1 241 ? 23.564 -6.823 -33.981 1.00 96.94 241 ARG A N 1
ATOM 1731 C CA . ARG A 1 241 ? 23.547 -5.400 -33.604 1.00 96.94 241 ARG A CA 1
ATOM 1732 C C . ARG A 1 241 ? 24.937 -4.853 -33.269 1.00 96.94 241 ARG A C 1
ATOM 1734 O O . A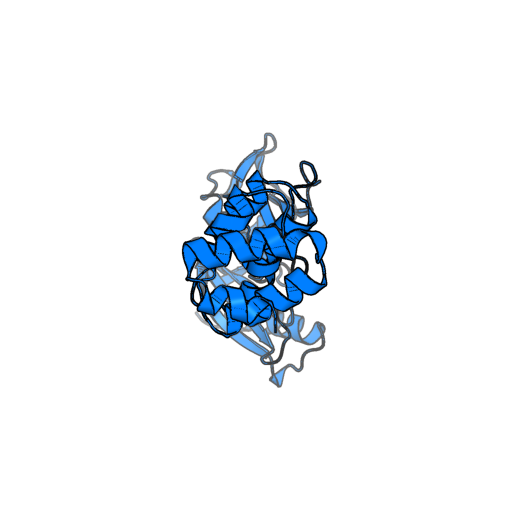RG A 1 241 ? 25.099 -3.644 -33.146 1.00 96.94 241 ARG A O 1
ATOM 1741 N N . ARG A 1 242 ? 25.958 -5.714 -33.145 1.00 96.38 242 ARG A N 1
ATOM 1742 C CA . ARG A 1 242 ? 27.293 -5.338 -32.642 1.00 96.38 242 ARG A CA 1
ATOM 1743 C C . ARG A 1 242 ? 27.957 -4.232 -33.451 1.00 96.38 242 ARG A C 1
ATOM 1745 O O . ARG A 1 242 ? 28.527 -3.330 -32.848 1.00 96.38 242 ARG A O 1
ATOM 1752 N N . GLY A 1 243 ? 27.894 -4.290 -34.781 1.00 95.75 243 GLY A N 1
ATOM 1753 C CA . GLY A 1 243 ? 28.517 -3.277 -35.642 1.00 95.75 243 GLY A CA 1
ATOM 1754 C C . GLY A 1 243 ? 27.900 -1.891 -35.456 1.00 95.75 243 GLY A C 1
ATOM 1755 O O . GLY A 1 243 ? 28.622 -0.921 -35.255 1.00 95.75 243 GLY A O 1
ATOM 1756 N N . GLU A 1 244 ? 26.570 -1.827 -35.450 1.00 96.94 244 GLU A N 1
ATOM 1757 C CA . GLU A 1 244 ? 25.798 -0.591 -35.290 1.00 96.94 244 GLU A CA 1
ATOM 1758 C C . GLU A 1 244 ? 25.993 0.026 -33.900 1.00 96.94 244 GLU A C 1
ATOM 1760 O O . GLU A 1 244 ? 26.435 1.166 -33.791 1.00 96.94 244 GLU A O 1
ATOM 1765 N N . VAL A 1 245 ? 25.799 -0.763 -32.837 1.00 96.50 245 VAL A N 1
ATOM 1766 C CA . VAL A 1 245 ? 25.976 -0.299 -31.450 1.00 96.50 245 VAL A CA 1
ATOM 1767 C C . VAL A 1 245 ? 27.419 0.137 -31.186 1.00 96.50 245 VAL A C 1
ATOM 1769 O O . VAL A 1 245 ? 27.646 1.138 -30.511 1.00 96.50 245 VAL A O 1
ATOM 1772 N N . SER A 1 246 ? 28.407 -0.570 -31.746 1.00 96.12 246 SER A N 1
ATOM 1773 C CA . SER A 1 246 ? 29.817 -0.167 -31.631 1.00 96.12 246 SER A CA 1
ATOM 1774 C C . SER A 1 246 ? 30.095 1.158 -32.345 1.00 96.12 246 SER A C 1
ATOM 1776 O O . SER A 1 246 ? 30.914 1.935 -31.860 1.00 96.12 246 SER A O 1
ATOM 1778 N N . GLY A 1 247 ? 29.415 1.428 -33.465 1.00 96.50 247 GLY A N 1
ATOM 1779 C CA . GLY A 1 247 ? 29.466 2.715 -34.162 1.00 96.50 247 GLY A CA 1
ATOM 1780 C C . GLY A 1 247 ? 28.943 3.856 -33.292 1.00 96.50 247 GLY A C 1
ATOM 1781 O O . GLY A 1 247 ? 29.648 4.842 -33.093 1.00 96.50 247 GLY A O 1
ATOM 1782 N N . TRP A 1 248 ? 27.768 3.681 -32.682 1.00 97.44 248 TRP A N 1
ATOM 1783 C CA . TRP A 1 248 ? 27.206 4.674 -31.760 1.00 97.44 248 TRP A CA 1
ATOM 1784 C C . TRP A 1 248 ? 28.085 4.903 -30.527 1.00 97.44 248 TRP A C 1
ATOM 1786 O O . TRP A 1 248 ? 28.284 6.036 -30.101 1.00 97.44 248 TRP A O 1
ATOM 1796 N N . VAL A 1 249 ? 28.661 3.844 -29.955 1.00 96.38 249 VAL A N 1
ATOM 1797 C CA . VAL A 1 249 ? 29.584 3.968 -28.815 1.00 96.38 249 VAL A CA 1
ATOM 1798 C C . VAL A 1 249 ? 30.862 4.712 -29.206 1.00 96.38 249 VAL A C 1
ATOM 1800 O O . VAL A 1 249 ? 31.362 5.499 -28.403 1.00 96.38 249 VAL A O 1
ATOM 1803 N N . ALA A 1 250 ? 31.375 4.509 -30.423 1.00 97.00 250 ALA A N 1
ATOM 1804 C CA . ALA A 1 250 ? 32.525 5.259 -30.926 1.00 97.00 250 ALA A CA 1
ATOM 1805 C C . ALA A 1 250 ? 32.200 6.752 -31.075 1.00 97.00 250 ALA A C 1
ATOM 1807 O O . ALA A 1 250 ? 33.009 7.591 -30.688 1.00 97.00 250 ALA A O 1
ATOM 1808 N N . GLU A 1 251 ? 31.006 7.083 -31.565 1.00 95.81 251 GLU A N 1
ATOM 1809 C CA . GLU A 1 251 ? 30.541 8.467 -31.691 1.00 95.81 251 GLU A CA 1
ATOM 1810 C C . GLU A 1 251 ? 30.358 9.149 -30.325 1.00 95.81 251 GLU A C 1
ATOM 1812 O O . GLU A 1 251 ? 30.800 10.281 -30.130 1.00 95.81 251 GLU A O 1
ATOM 1817 N N . LEU A 1 252 ? 29.754 8.452 -29.358 1.00 95.75 252 LEU A N 1
ATOM 1818 C CA . LEU A 1 252 ? 29.436 9.010 -28.040 1.00 95.75 252 LEU A CA 1
ATOM 1819 C C . LEU A 1 252 ? 30.643 9.076 -27.092 1.00 95.75 252 LEU A C 1
ATOM 1821 O O . LEU A 1 252 ? 30.750 10.010 -26.297 1.00 95.75 252 LEU A O 1
ATOM 1825 N N . TYR A 1 253 ? 31.531 8.078 -27.139 1.00 95.81 253 TYR A N 1
ATOM 1826 C CA . TYR A 1 253 ? 32.578 7.871 -26.127 1.00 95.81 253 TYR A CA 1
ATOM 1827 C C . TYR A 1 253 ? 33.989 7.679 -26.702 1.00 95.81 253 TYR A C 1
ATOM 1829 O O . TYR A 1 253 ? 34.952 7.568 -25.939 1.00 95.81 253 TYR A O 1
ATOM 1837 N N . GLY A 1 254 ? 34.134 7.660 -28.027 1.00 96.00 254 GLY A N 1
ATOM 1838 C CA . GLY A 1 254 ? 35.407 7.500 -28.726 1.00 96.00 254 GLY A CA 1
ATOM 1839 C C . GLY A 1 254 ? 35.794 6.048 -29.032 1.00 96.00 254 GLY A C 1
ATOM 1840 O O . GLY A 1 254 ? 35.341 5.085 -28.404 1.00 96.00 254 GLY A O 1
ATOM 1841 N N . ASP A 1 255 ? 36.710 5.894 -29.991 1.00 96.12 255 ASP A N 1
ATOM 1842 C CA . ASP A 1 255 ? 37.136 4.597 -30.538 1.00 96.12 255 ASP A CA 1
ATOM 1843 C C . ASP A 1 255 ? 37.728 3.640 -29.498 1.00 96.12 255 ASP A C 1
ATOM 1845 O O . ASP A 1 255 ? 37.606 2.422 -29.635 1.00 96.12 255 ASP A O 1
ATOM 1849 N N . ALA A 1 256 ? 38.369 4.168 -28.451 1.00 94.19 256 ALA A N 1
ATOM 1850 C CA . ALA A 1 256 ? 38.958 3.352 -27.392 1.00 94.19 256 ALA A CA 1
ATOM 1851 C C . ALA A 1 256 ? 37.884 2.587 -26.601 1.00 94.19 256 ALA A C 1
ATOM 1853 O O . ALA A 1 256 ? 38.052 1.401 -26.312 1.00 94.19 256 ALA A O 1
ATOM 1854 N N . VAL A 1 257 ? 36.756 3.240 -26.304 1.00 93.00 257 VAL A N 1
ATOM 1855 C CA . VAL A 1 257 ? 35.622 2.627 -25.598 1.00 93.00 257 VAL A CA 1
ATOM 1856 C C . VAL A 1 257 ? 34.909 1.631 -26.513 1.00 93.00 257 VAL A C 1
ATOM 1858 O O . VAL A 1 257 ? 34.619 0.510 -26.100 1.00 93.00 257 VAL A O 1
ATOM 1861 N N . ALA A 1 258 ? 34.719 1.976 -27.789 1.00 95.31 258 ALA A N 1
ATOM 1862 C CA . ALA A 1 258 ? 34.152 1.055 -28.775 1.00 95.31 258 ALA A CA 1
ATOM 1863 C C . ALA A 1 258 ? 35.043 -0.177 -29.017 1.00 95.31 258 ALA A C 1
ATOM 1865 O O . ALA A 1 258 ? 34.551 -1.292 -29.194 1.00 95.31 258 ALA A O 1
ATOM 1866 N N . ALA A 1 259 ? 36.369 -0.017 -28.995 1.00 93.88 259 ALA A N 1
ATOM 1867 C CA . ALA A 1 259 ? 37.306 -1.133 -29.081 1.00 93.88 259 ALA A CA 1
ATOM 1868 C C . ALA A 1 259 ? 37.159 -2.098 -27.897 1.00 93.88 259 ALA A C 1
ATOM 1870 O O . ALA A 1 259 ? 37.248 -3.309 -28.097 1.00 93.88 259 ALA A O 1
ATOM 1871 N N . ALA A 1 260 ? 36.847 -1.590 -26.702 1.00 93.25 260 ALA A N 1
ATOM 1872 C CA . ALA A 1 260 ? 36.593 -2.422 -25.533 1.00 93.25 260 ALA A CA 1
ATOM 1873 C C . ALA A 1 260 ? 35.333 -3.297 -25.669 1.00 93.25 260 ALA A C 1
ATOM 1875 O O . ALA A 1 260 ? 35.214 -4.268 -24.936 1.00 93.25 260 ALA A O 1
ATOM 1876 N N . LEU A 1 261 ? 34.415 -3.037 -26.606 1.00 91.50 261 LEU A N 1
ATOM 1877 C CA . LEU A 1 261 ? 33.276 -3.933 -26.872 1.00 91.50 261 LEU A CA 1
ATOM 1878 C C . LEU A 1 261 ? 33.636 -5.145 -27.744 1.00 91.50 261 LEU A C 1
ATOM 1880 O O . LEU A 1 261 ? 32.830 -6.066 -27.870 1.00 91.50 261 LEU A O 1
ATOM 1884 N N . ARG A 1 262 ? 34.817 -5.138 -28.375 1.00 86.31 262 ARG A N 1
ATOM 1885 C CA . ARG A 1 262 ? 35.271 -6.202 -29.287 1.00 86.31 262 ARG A CA 1
ATOM 1886 C C . ARG A 1 262 ? 36.113 -7.285 -28.612 1.00 86.31 262 ARG A C 1
ATOM 1888 O O . ARG A 1 262 ? 36.246 -8.358 -29.198 1.00 86.31 262 ARG A O 1
ATOM 1895 N N . GLY A 1 263 ? 36.719 -6.979 -27.464 1.00 76.75 263 GLY A N 1
ATOM 1896 C CA . GLY A 1 263 ? 37.469 -7.944 -26.647 1.00 76.75 263 GLY A CA 1
ATOM 1897 C C . GLY A 1 263 ? 36.551 -8.779 -25.776 1.00 76.75 263 GLY A C 1
ATOM 1898 O O . GLY A 1 263 ? 36.989 -9.857 -25.337 1.00 76.75 263 GLY A O 1
#

pLDDT: mean 92.47, std 9.56, range [44.28, 98.5]

Secondary structure (DSSP, 8-state):
--SHHHHHHHHHHHHHHHTT--GGGEEEEEEE-STT-EEEEEEETTPPTTSSEEEEEE-TT--EESTTSSB-HHHHHHHTTTTTS---HHHHHHHHHHHHHTT-PPBPSSPPEEEE-TTS-EEEEEEEEETTTTEEEEEEEEE-SSS--EEEEPPPSS-PPPPPSSHHHHHHHHHHHT-HHHHHHHHTTPPSSP-HHHHHHHHHHHTSS-HHHHHHHHHHH-S-HHHHHHHHHHHHT-GGGHHHHHHHHHHHH-HHHHHHTT-